Protein AF-A0A812JAP0-F1 (afdb_monomer_lite)

pLDDT: mean 70.54, std 19.91, range [23.2, 97.88]

Foldseek 3Di:
DWAFPAADDVQKTKIKDFLPDPDPLSVLVQLLVVLVCVVVVPPDDDDDRDTWIWIWGWFFQPPHHRWIWIFTQTADPVVSASPWDFTFTWTFDQDPDPPPPRDTDTDTDTDTPDDDPVCVVVVVSSVVSVVVSVVVVDVVCDPVVVVVVVVVLLVFKWKKFKDDDPQDDFWAFDDPPDPQWQADDCVLDPPLQGTTHDDDDDAALQVVVQRRCVSVVNNPWHKAQDDSNFGFDRRMIMTGPVVCVVCVVVSVRSVSSSQVSSCVPRPDPDPDTMDMDGDSDTDGDPPPPPPPPPVVPPDPDDDPDDDPPRDPPPPDPPPPDDDDDD

Organism: NCBI:txid878477

Secondary structure (DSSP, 8-state):
-EEEEEEEETTEEEEEEP--S--HHHHHHHHHHHHHHHHTT------S---EEEEEEEEES-SSTT-EEEEEEEE-TTT-S--S--EEEE--BPPS-SSS----B--EEEE-S---GGGHHHHHHHHHHHHHHHHHHHHHHHHHHHHHHHHHHHHHEEEEEEE--TTSSPEEEPPTT-TTPEEPPTTTS-GGGSEEEE--SS--HHHHHHHHHHHTT--S--EESEETTEEBPTTEEEEEHHHHHHHHHHHHHHHHHHHHHHHHH-SS--S---EEEE-SS--B---------------S----S--------TTS----------

Sequence (326 aa):
MRRVLQIRAPGDCIVSSVADDETPCREEERRIGAQVMVFAGSGARSPRSPRFRQRVIHWRDFPEQNMLTIAELPMDEQTRSSKSTSVAVLELLRGSQPAETQLMRVTMGLFVQQVGSWAGASLRSLCDAKRKLFQSTLGSIGGEALVTLQKADRDLYCVLSLRTCPGGWPLLPGNIGDTRDVKLPPCKAPEAFRFWHRWTGEFSFASYLQGFLEGLGVSDTQVFSTMNGKPLAFFQAAVIRSHWRLLADWFDHAWQCQTLAYQQDSDFSLRHTPKICDHKTARFAVVEDPEASIEDEKSPVSVRRTFIHVDDDPLCPAQHARSKSK

Structure (mmCIF, N/CA/C/O backbone):
data_AF-A0A812JAP0-F1
#
_entry.id   AF-A0A812JAP0-F1
#
loop_
_atom_site.group_PDB
_atom_site.id
_atom_site.type_symbol
_atom_site.label_atom_id
_atom_site.label_alt_id
_atom_site.label_comp_id
_atom_site.label_asym_id
_atom_site.label_entity_id
_atom_site.label_seq_id
_atom_site.pdbx_PDB_ins_code
_atom_site.Cartn_x
_atom_site.Cartn_y
_atom_site.Cartn_z
_atom_site.occupancy
_atom_site.B_iso_or_equiv
_atom_site.auth_seq_id
_atom_site.auth_comp_id
_atom_site.auth_asym_id
_atom_site.auth_atom_id
_atom_site.pdbx_PDB_model_num
ATOM 1 N N . MET A 1 1 ? -26.744 -8.064 14.408 1.00 55.78 1 MET A N 1
ATOM 2 C CA . MET A 1 1 ? -25.636 -8.559 13.573 1.00 55.78 1 MET A CA 1
ATOM 3 C C . MET A 1 1 ? -25.104 -7.356 12.815 1.00 55.78 1 MET A C 1
ATOM 5 O O . MET A 1 1 ? -25.917 -6.610 12.273 1.00 55.78 1 MET A O 1
ATOM 9 N N . ARG A 1 2 ? -23.791 -7.093 12.846 1.00 66.31 2 ARG A N 1
ATOM 10 C CA . ARG A 1 2 ? -23.196 -6.016 12.037 1.00 66.31 2 ARG A CA 1
ATOM 11 C C . ARG A 1 2 ? -23.036 -6.541 10.614 1.00 66.31 2 ARG A C 1
ATOM 13 O O . ARG A 1 2 ? -22.403 -7.571 10.412 1.00 66.31 2 ARG A O 1
ATOM 20 N N . ARG A 1 3 ? -23.630 -5.855 9.642 1.00 73.44 3 ARG A N 1
ATOM 21 C CA . ARG A 1 3 ? -23.465 -6.157 8.219 1.00 73.44 3 ARG A CA 1
ATOM 22 C C . ARG A 1 3 ? -22.535 -5.117 7.618 1.00 73.44 3 ARG A C 1
ATOM 24 O O . ARG A 1 3 ? -22.846 -3.929 7.673 1.00 73.44 3 ARG A O 1
ATOM 31 N N . VAL A 1 4 ? -21.418 -5.557 7.046 1.00 74.06 4 VAL A N 1
ATOM 32 C CA . VAL A 1 4 ? -20.545 -4.678 6.259 1.00 74.06 4 VAL A CA 1
ATOM 33 C C . VAL A 1 4 ? -21.302 -4.274 4.995 1.00 74.06 4 VAL A C 1
ATOM 35 O O . VAL A 1 4 ? -21.748 -5.132 4.237 1.00 74.06 4 VAL A O 1
ATOM 38 N N . LEU A 1 5 ? -21.510 -2.970 4.816 1.00 75.19 5 LEU A N 1
ATOM 39 C CA . LEU A 1 5 ? -22.179 -2.399 3.649 1.00 75.19 5 LEU A CA 1
ATOM 40 C C . LEU A 1 5 ? -21.175 -2.028 2.560 1.00 75.19 5 LEU A C 1
ATOM 42 O O . LEU A 1 5 ? -21.451 -2.228 1.382 1.00 75.19 5 LEU A O 1
ATOM 46 N N . GLN A 1 6 ? -20.034 -1.463 2.956 1.00 75.94 6 GLN A N 1
ATOM 47 C CA . GLN A 1 6 ? -19.005 -0.977 2.043 1.00 75.94 6 GLN A CA 1
ATOM 48 C C . GLN A 1 6 ? -17.639 -1.007 2.732 1.00 75.94 6 GLN A C 1
ATOM 50 O O . GLN A 1 6 ? -17.535 -0.623 3.892 1.00 75.94 6 GLN A O 1
ATOM 55 N N . ILE A 1 7 ? -16.592 -1.408 2.018 1.00 68.25 7 ILE A N 1
ATOM 56 C CA . ILE A 1 7 ? -15.197 -1.254 2.452 1.00 68.25 7 ILE A CA 1
ATOM 57 C C . ILE A 1 7 ? -14.627 -0.068 1.670 1.00 68.25 7 ILE A C 1
ATOM 59 O O . ILE A 1 7 ? -14.764 -0.028 0.449 1.00 68.25 7 ILE A O 1
ATOM 63 N N . ARG A 1 8 ? -14.089 0.935 2.370 1.00 60.94 8 ARG A N 1
ATOM 64 C CA . ARG A 1 8 ? -13.570 2.184 1.782 1.00 60.94 8 ARG A CA 1
ATOM 65 C C . ARG A 1 8 ? -12.068 2.116 1.586 1.00 60.94 8 ARG A C 1
ATOM 67 O O . ARG A 1 8 ? -11.566 2.454 0.524 1.00 60.94 8 ARG A O 1
ATOM 74 N N . ALA A 1 9 ? -11.387 1.653 2.619 1.00 59.69 9 ALA A N 1
ATOM 75 C CA . ALA A 1 9 ? -9.967 1.395 2.629 1.00 59.69 9 ALA A CA 1
ATOM 76 C C . ALA A 1 9 ? -9.703 0.260 3.627 1.00 59.69 9 ALA A C 1
ATOM 78 O O . ALA A 1 9 ? -10.593 -0.138 4.384 1.00 59.69 9 ALA A O 1
ATOM 79 N N . PRO A 1 10 ? -8.495 -0.295 3.658 1.00 54.47 10 PRO A N 1
ATOM 80 C CA . PRO A 1 10 ? -8.140 -1.287 4.657 1.00 54.47 10 PRO A CA 1
ATOM 81 C C . PRO A 1 10 ? -8.270 -0.728 6.076 1.00 54.47 10 PRO A C 1
ATOM 83 O O . PRO A 1 10 ? -7.785 0.358 6.384 1.00 54.47 10 PRO A O 1
ATOM 86 N N . GLY A 1 11 ? -9.000 -1.457 6.918 1.00 64.06 11 GLY A N 1
ATOM 87 C CA . GLY A 1 11 ? -9.407 -0.993 8.240 1.00 64.06 11 GLY A CA 1
ATOM 88 C C . GLY A 1 11 ? -10.605 -0.037 8.246 1.00 64.06 11 GLY A C 1
ATOM 89 O O . GLY A 1 11 ? -11.220 0.110 9.287 1.00 64.06 11 GLY A O 1
ATOM 90 N N . ASP A 1 12 ? -11.017 0.550 7.124 1.00 74.38 12 ASP A N 1
ATOM 91 C CA . ASP A 1 12 ? -12.126 1.508 7.046 1.00 74.38 12 ASP A CA 1
ATOM 92 C C . ASP A 1 12 ? -13.335 0.927 6.305 1.00 74.38 12 ASP A C 1
ATOM 94 O O . ASP A 1 12 ? -13.314 0.684 5.093 1.00 74.38 12 ASP A O 1
ATOM 98 N N . CYS A 1 13 ? -14.426 0.711 7.031 1.00 70.19 13 CYS A N 1
ATOM 99 C CA . CYS A 1 13 ? -15.651 0.159 6.477 1.00 70.19 13 CYS A CA 1
ATOM 100 C C . CYS A 1 13 ? -16.898 0.875 6.991 1.00 70.19 13 CYS A C 1
ATOM 102 O O . CYS A 1 13 ? -16.957 1.369 8.110 1.00 70.19 13 CYS A O 1
ATOM 104 N N . ILE A 1 14 ? -17.942 0.894 6.172 1.00 71.50 14 ILE A N 1
ATOM 105 C CA . ILE A 1 14 ? -19.281 1.304 6.576 1.00 71.50 14 ILE A CA 1
ATOM 106 C C . ILE A 1 14 ? -20.051 0.040 6.918 1.00 71.50 14 ILE A C 1
ATOM 108 O O . ILE A 1 14 ? -20.182 -0.865 6.089 1.00 71.50 14 ILE A O 1
ATOM 112 N N . VAL A 1 15 ? -20.597 -0.015 8.126 1.00 75.56 15 VAL A N 1
ATOM 113 C CA . VAL A 1 15 ? -21.424 -1.126 8.589 1.00 75.56 15 VAL A CA 1
ATOM 114 C C . VAL A 1 15 ? -22.813 -0.621 8.964 1.00 75.56 15 VAL A C 1
ATOM 116 O O . VAL A 1 15 ? -22.977 0.495 9.459 1.00 75.56 15 VAL A O 1
ATOM 119 N N . SER A 1 16 ? -23.826 -1.455 8.739 1.00 77.75 16 SER A N 1
ATOM 120 C CA . SER A 1 16 ? -25.138 -1.277 9.358 1.00 77.75 16 SER A CA 1
ATOM 121 C C . SER A 1 16 ? -25.308 -2.270 10.488 1.00 77.75 16 SER A C 1
ATOM 123 O O . SER A 1 16 ? -25.110 -3.475 10.290 1.00 77.75 16 SER A O 1
ATOM 125 N N . SER A 1 17 ? -25.751 -1.793 11.641 1.00 66.94 17 SER A N 1
ATOM 126 C CA . SER A 1 17 ? -26.338 -2.649 12.662 1.00 66.94 17 SER A CA 1
ATOM 127 C C . SER A 1 17 ? -27.855 -2.589 12.533 1.00 66.94 17 SER A C 1
ATOM 129 O O . SER A 1 17 ? -28.466 -1.520 12.524 1.00 66.94 17 SER A O 1
ATOM 131 N N . VAL A 1 18 ? -28.468 -3.765 12.400 1.00 64.38 18 VAL A N 1
ATOM 132 C CA . VAL A 1 18 ? -29.916 -3.907 12.550 1.00 64.38 18 VAL A CA 1
ATOM 133 C C . VAL A 1 18 ? -30.176 -4.512 13.923 1.00 64.38 18 VAL A C 1
ATOM 135 O O . VAL A 1 18 ? -29.572 -5.527 14.293 1.00 64.38 18 VAL A O 1
ATOM 138 N N . ALA A 1 19 ? -31.036 -3.857 14.699 1.00 57.28 19 ALA A N 1
ATOM 139 C CA . ALA A 1 19 ? -31.374 -4.221 16.071 1.00 57.28 19 ALA A CA 1
ATOM 140 C C . ALA A 1 19 ? -32.345 -5.420 16.158 1.00 57.28 19 ALA A C 1
ATOM 142 O O . ALA A 1 19 ? -33.112 -5.508 17.107 1.00 57.28 19 ALA A O 1
ATOM 143 N N . ASP A 1 20 ? -32.302 -6.346 15.198 1.00 50.84 20 ASP A N 1
ATOM 144 C CA . ASP A 1 20 ? -33.328 -7.388 15.003 1.00 50.84 20 ASP A CA 1
ATOM 145 C C . ASP A 1 20 ? -33.199 -8.594 15.953 1.00 50.84 20 ASP A C 1
ATOM 147 O O . ASP A 1 20 ? -33.613 -9.691 15.615 1.00 50.84 20 ASP A O 1
ATOM 151 N N . ASP A 1 21 ? -32.574 -8.445 17.122 1.00 57.19 21 ASP A N 1
ATOM 152 C CA . ASP A 1 21 ? -32.319 -9.590 18.010 1.00 57.19 21 ASP A CA 1
ATOM 153 C C . ASP A 1 21 ? -32.334 -9.138 19.473 1.00 57.19 21 ASP A C 1
ATOM 155 O O . ASP A 1 21 ? -31.629 -8.189 19.840 1.00 57.19 21 ASP A O 1
ATOM 159 N N . GLU A 1 22 ? -33.138 -9.799 20.303 1.00 57.97 22 GLU A N 1
ATOM 160 C CA . GLU A 1 22 ? -33.358 -9.509 21.730 1.00 57.97 22 GLU A CA 1
ATOM 161 C C . GLU A 1 22 ? -32.217 -10.028 22.615 1.00 57.97 22 GLU A C 1
ATOM 163 O O . GLU A 1 22 ? -32.412 -10.649 23.655 1.00 57.97 22 GLU A O 1
ATOM 168 N N . THR A 1 23 ? -30.977 -9.797 22.200 1.00 62.22 23 THR A N 1
ATOM 169 C CA . THR A 1 23 ? -29.832 -10.111 23.059 1.00 62.22 23 THR A CA 1
ATOM 170 C C . THR A 1 23 ? -29.617 -8.960 24.051 1.00 62.22 23 THR A C 1
ATOM 172 O O . THR A 1 23 ? -29.652 -7.802 23.631 1.00 62.22 23 THR A O 1
ATOM 175 N N . PRO A 1 24 ? -29.340 -9.223 25.346 1.00 61.47 24 PRO A N 1
ATOM 176 C CA . PRO A 1 24 ? -29.167 -8.180 26.370 1.00 61.47 24 PRO A CA 1
ATOM 177 C C . PRO A 1 24 ? -28.122 -7.118 25.998 1.00 61.47 24 PRO A C 1
ATOM 179 O O . PRO A 1 24 ? -28.272 -5.939 26.300 1.00 61.47 24 PRO A O 1
ATOM 182 N N . CYS A 1 25 ? -27.084 -7.526 25.262 1.00 56.47 25 CYS A N 1
ATOM 183 C CA . CYS A 1 25 ? -26.046 -6.635 24.744 1.00 56.47 25 CYS A CA 1
ATOM 184 C C . CYS A 1 25 ? -26.613 -5.572 23.776 1.00 56.47 25 CYS A C 1
ATOM 186 O O . CYS A 1 25 ? -26.129 -4.443 23.732 1.00 56.47 25 CYS A O 1
ATOM 188 N N . ARG A 1 26 ? -27.679 -5.903 23.033 1.00 61.84 26 ARG A N 1
ATOM 189 C CA . ARG A 1 26 ? -28.329 -4.999 22.073 1.00 61.84 26 ARG A CA 1
ATOM 190 C C . ARG A 1 26 ? -29.348 -4.060 22.699 1.00 61.84 26 ARG A C 1
ATOM 192 O O . ARG A 1 26 ? -29.571 -2.993 22.137 1.00 61.84 26 ARG A O 1
ATOM 199 N N . GLU A 1 27 ? -29.938 -4.410 23.839 1.00 65.75 27 GLU A N 1
ATOM 200 C CA . GLU A 1 27 ? -30.730 -3.469 24.648 1.00 65.75 27 GLU A CA 1
ATOM 201 C C . GLU A 1 27 ? -29.856 -2.259 25.025 1.00 65.75 27 GLU A C 1
ATOM 203 O O . GLU A 1 27 ? -30.241 -1.101 24.847 1.00 65.75 27 GLU A O 1
ATOM 208 N N . GLU A 1 28 ? -28.619 -2.537 25.448 1.00 61.72 28 GLU A N 1
ATOM 209 C CA . GLU A 1 28 ? -27.626 -1.526 25.804 1.00 61.72 28 GLU A CA 1
ATOM 210 C C . GLU A 1 28 ? -27.176 -0.722 24.563 1.00 61.72 28 GLU A C 1
ATOM 212 O O . GLU A 1 28 ? -27.133 0.506 24.626 1.00 61.72 28 GLU A O 1
ATOM 217 N N . GLU A 1 29 ? -26.950 -1.363 23.402 1.00 58.38 29 GLU A N 1
ATOM 218 C CA . GLU A 1 29 ? -26.685 -0.660 22.127 1.00 58.38 29 GLU A CA 1
ATOM 219 C C . GLU A 1 29 ? -27.850 0.235 21.681 1.00 58.38 29 GLU A C 1
ATOM 221 O O . GLU A 1 29 ? -27.617 1.355 21.225 1.00 58.38 29 GLU A O 1
ATOM 226 N N . ARG A 1 30 ? -29.105 -0.220 21.817 1.00 64.38 30 ARG A N 1
ATOM 227 C CA . ARG A 1 30 ? -30.297 0.589 21.511 1.00 64.38 30 ARG A CA 1
ATOM 228 C C . ARG A 1 30 ? -30.385 1.792 22.443 1.00 64.38 30 ARG A C 1
ATOM 230 O O . ARG A 1 30 ? -30.653 2.897 21.973 1.00 64.38 30 ARG A O 1
ATOM 237 N N . ARG A 1 31 ? -30.119 1.603 23.740 1.00 65.19 31 ARG A N 1
ATOM 238 C CA . ARG A 1 31 ? -30.109 2.686 24.734 1.00 65.19 31 ARG A CA 1
ATOM 239 C C . ARG A 1 31 ? -29.020 3.715 24.429 1.00 65.19 31 ARG A C 1
ATOM 241 O O . ARG A 1 31 ? -29.291 4.912 24.461 1.00 65.19 31 ARG A O 1
ATOM 248 N N . ILE A 1 32 ? -27.822 3.247 24.075 1.00 59.12 32 ILE A N 1
ATOM 249 C CA . ILE A 1 32 ? -26.707 4.068 23.588 1.00 59.12 32 ILE A CA 1
ATOM 250 C C . ILE A 1 32 ? -27.125 4.858 22.345 1.00 59.12 32 ILE A C 1
ATOM 252 O O . ILE A 1 32 ? -26.981 6.077 22.319 1.00 59.12 32 ILE A O 1
ATOM 256 N N . GLY A 1 33 ? -27.652 4.182 21.323 1.00 58.22 33 GLY A N 1
ATOM 257 C CA . GLY A 1 33 ? -28.041 4.806 20.062 1.00 58.22 33 GLY A CA 1
ATOM 258 C C . GLY A 1 33 ? -29.123 5.865 20.255 1.00 58.22 33 GLY A C 1
ATOM 259 O O . GLY A 1 33 ? -29.017 6.957 19.706 1.00 58.22 33 GLY A O 1
ATOM 260 N N . ALA A 1 34 ? -30.111 5.593 21.110 1.00 63.72 34 ALA A N 1
ATOM 261 C CA . ALA A 1 34 ? -31.127 6.568 21.487 1.00 63.72 34 ALA A CA 1
ATOM 262 C C . ALA A 1 34 ? -30.516 7.802 22.175 1.00 63.72 34 ALA A C 1
ATOM 264 O O . ALA A 1 34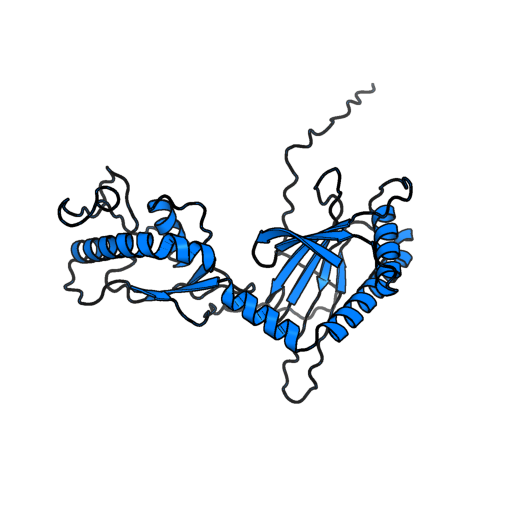 ? -30.861 8.927 21.825 1.00 63.72 34 ALA A O 1
ATOM 265 N N . GLN A 1 35 ? -29.571 7.616 23.103 1.00 60.31 35 GLN A N 1
ATOM 266 C CA . GLN A 1 35 ? -28.874 8.726 23.765 1.00 60.31 35 GLN A CA 1
ATOM 267 C C . GLN A 1 35 ? -28.014 9.542 22.789 1.00 60.31 35 GLN A C 1
ATOM 269 O O . GLN A 1 35 ? -28.036 10.768 22.840 1.00 60.31 35 GLN A O 1
ATOM 274 N N . VAL A 1 36 ? -27.306 8.890 21.863 1.00 54.84 36 VAL A N 1
ATOM 275 C CA . VAL A 1 36 ? -26.508 9.566 20.825 1.00 54.84 36 VAL A CA 1
ATOM 276 C C . VAL A 1 36 ? -27.395 10.390 19.892 1.00 54.84 36 VAL A C 1
ATOM 278 O O . VAL A 1 36 ? -27.052 11.526 19.585 1.00 54.84 36 VAL A O 1
ATOM 281 N N . MET A 1 37 ? -28.559 9.873 19.489 1.00 56.50 37 MET A N 1
ATOM 282 C CA . MET A 1 37 ? -29.508 10.618 18.649 1.00 56.50 37 MET A CA 1
ATOM 283 C C . MET A 1 37 ? -30.068 11.858 19.354 1.00 56.50 37 MET A C 1
ATOM 285 O O . MET A 1 37 ? -30.230 12.900 18.719 1.00 56.50 37 MET A O 1
ATOM 289 N N . VAL A 1 38 ? -30.300 11.765 20.669 1.00 61.25 38 VAL A N 1
ATOM 290 C CA . VAL A 1 38 ? -30.665 12.918 21.506 1.00 61.25 38 VAL A CA 1
ATOM 291 C C . VAL A 1 38 ? -29.536 13.954 21.524 1.00 61.25 38 VAL A C 1
ATOM 293 O O . VAL A 1 38 ? -29.802 15.144 21.370 1.00 61.25 38 VAL A O 1
ATOM 296 N N . PHE A 1 39 ? -28.276 13.524 21.646 1.00 53.69 39 PHE A N 1
ATOM 297 C CA . PHE A 1 39 ? -27.122 14.429 21.603 1.00 53.69 39 PHE A CA 1
ATOM 298 C C . PHE A 1 39 ? -26.870 15.051 20.229 1.00 53.69 39 PHE A C 1
ATOM 300 O O . PHE A 1 39 ? -26.428 16.193 20.156 1.00 53.69 39 PHE A O 1
ATOM 307 N N . ALA A 1 40 ? -27.194 14.342 19.150 1.00 52.62 40 ALA A N 1
ATOM 308 C CA . ALA A 1 40 ? -27.071 14.834 17.780 1.00 52.62 40 ALA A CA 1
ATOM 309 C C . ALA A 1 40 ? -28.180 15.832 17.384 1.00 52.62 40 ALA A C 1
ATOM 311 O O . ALA A 1 40 ? -28.242 16.253 16.230 1.00 52.62 40 ALA A O 1
ATOM 312 N N . GLY A 1 41 ? -29.091 16.187 18.300 1.00 52.53 41 GLY A N 1
ATOM 313 C CA . GLY A 1 41 ? -30.180 17.131 18.030 1.00 52.53 41 GLY A CA 1
ATOM 314 C C . GLY A 1 41 ? -31.240 16.606 17.054 1.00 52.53 41 GLY A C 1
ATOM 315 O O . GLY A 1 41 ? -32.076 17.376 16.581 1.00 52.53 41 GLY A O 1
ATOM 316 N N . SER A 1 42 ? -31.241 15.304 16.749 1.00 55.59 42 SER A N 1
ATOM 317 C CA . SER A 1 42 ? -32.287 14.689 15.935 1.00 55.59 42 SER A CA 1
ATOM 318 C C . SER A 1 42 ? -33.563 14.581 16.764 1.00 55.59 42 SER A C 1
ATOM 320 O O . SER A 1 42 ? -33.665 13.755 17.670 1.00 55.59 42 SER A O 1
ATOM 322 N N . GLY A 1 43 ? -34.539 15.444 16.470 1.00 54.44 43 GLY A N 1
ATOM 323 C CA . GLY A 1 43 ? -35.839 15.447 17.138 1.00 54.44 43 GLY A CA 1
ATOM 324 C C . GLY A 1 43 ? -36.471 14.053 17.133 1.00 54.44 43 GLY A C 1
ATOM 325 O O . GLY A 1 43 ? -36.555 13.405 16.090 1.00 54.44 43 GLY A O 1
ATOM 326 N N . ALA A 1 44 ? -36.899 13.592 18.308 1.00 49.34 44 ALA A N 1
ATOM 327 C CA . ALA A 1 44 ? -37.452 12.261 18.528 1.00 49.34 44 ALA A CA 1
ATOM 328 C C . ALA A 1 44 ? -38.654 11.983 17.604 1.00 49.34 44 ALA A C 1
ATOM 330 O O . ALA A 1 44 ? -39.782 12.390 17.879 1.00 49.34 44 ALA A O 1
ATOM 331 N N . ARG A 1 45 ? -38.431 11.272 16.494 1.00 50.12 45 ARG A N 1
ATOM 332 C CA . ARG A 1 45 ? -39.493 10.720 15.643 1.00 50.12 45 ARG A CA 1
ATOM 333 C C . ARG A 1 45 ? -39.543 9.197 15.809 1.00 50.12 45 ARG A C 1
ATOM 335 O O . ARG A 1 45 ? -38.574 8.539 15.476 1.00 50.12 45 ARG A O 1
ATOM 342 N N . SER A 1 46 ? -40.691 8.716 16.311 1.00 48.09 46 SER A N 1
ATOM 343 C CA . SER A 1 46 ? -41.402 7.418 16.147 1.00 48.09 46 SER A CA 1
ATOM 344 C C . SER A 1 46 ? -40.621 6.082 15.956 1.00 48.09 46 SER A C 1
ATOM 346 O O . SER A 1 46 ? -39.613 6.028 15.259 1.00 48.09 46 SER A O 1
ATOM 348 N N . PRO A 1 47 ? -41.120 4.939 16.488 1.00 46.34 47 PRO A N 1
ATOM 349 C CA . PRO A 1 47 ? -40.334 3.787 16.931 1.00 46.34 47 PRO A CA 1
ATOM 350 C C . PRO A 1 47 ? -40.133 2.721 15.840 1.00 46.34 47 PRO A C 1
ATOM 352 O O . PRO A 1 47 ? -40.397 1.539 16.058 1.00 46.34 47 PRO A O 1
ATOM 355 N N . ARG A 1 48 ? -39.666 3.100 14.646 1.00 55.69 48 ARG A N 1
ATOM 356 C CA . ARG A 1 48 ? -39.057 2.085 13.770 1.00 55.69 48 ARG A CA 1
ATOM 357 C C . ARG A 1 48 ? -37.668 1.795 14.306 1.00 55.69 48 ARG A C 1
ATOM 359 O O . ARG A 1 48 ? -36.922 2.738 14.546 1.00 55.69 48 ARG A O 1
ATOM 366 N N . SER A 1 49 ? -37.353 0.513 14.505 1.00 56.34 49 SER A N 1
ATOM 367 C CA . SER A 1 49 ? -36.057 0.030 14.989 1.00 56.34 49 SER A CA 1
ATOM 368 C C . SER A 1 49 ? -34.945 0.805 14.281 1.00 56.34 49 SER A C 1
ATOM 370 O O . SER A 1 49 ? -34.781 0.627 13.069 1.00 56.34 49 SER A O 1
ATOM 372 N N . PRO A 1 50 ? -34.250 1.724 14.972 1.00 56.41 50 PRO A N 1
ATOM 373 C CA . PRO A 1 50 ? -33.333 2.628 14.305 1.00 56.41 50 PRO A CA 1
ATOM 374 C C . PRO A 1 50 ? -32.238 1.792 13.644 1.00 56.41 50 PRO A C 1
ATOM 376 O O . PRO A 1 50 ? -31.542 1.016 14.301 1.00 56.41 50 PRO A O 1
ATOM 379 N N . ARG A 1 51 ? -32.138 1.888 12.315 1.00 61.44 51 ARG A N 1
ATOM 380 C CA . ARG A 1 51 ? -31.015 1.317 11.576 1.00 61.44 51 ARG A CA 1
ATOM 381 C C . ARG A 1 51 ? -29.860 2.282 11.737 1.00 61.44 51 ARG A C 1
ATOM 383 O O . ARG A 1 51 ? -29.898 3.392 11.220 1.00 61.44 51 ARG A O 1
ATOM 390 N N . PHE A 1 52 ? -28.833 1.857 12.456 1.00 66.06 52 PHE A N 1
ATOM 391 C CA . PHE A 1 52 ? -27.649 2.680 12.638 1.00 66.06 52 PHE A CA 1
ATOM 392 C C . PHE A 1 52 ? -26.656 2.358 11.527 1.00 66.06 52 PHE A C 1
ATOM 394 O O . PHE A 1 52 ? -26.253 1.204 11.343 1.00 66.06 52 PHE A O 1
ATOM 401 N N . ARG A 1 53 ? -26.266 3.386 10.773 1.00 70.81 53 ARG A N 1
ATOM 402 C CA . ARG A 1 53 ? -25.077 3.336 9.924 1.00 70.81 53 ARG A CA 1
ATOM 403 C C . ARG A 1 53 ? -23.917 3.923 10.703 1.00 70.81 53 ARG A C 1
ATOM 405 O O . ARG A 1 53 ? -24.036 4.984 11.306 1.00 70.81 53 ARG A O 1
ATOM 412 N N . GLN A 1 54 ? -22.796 3.225 10.683 1.00 74.38 54 GLN A N 1
ATOM 413 C CA . GLN A 1 54 ? -21.567 3.701 11.295 1.00 74.38 54 GLN A CA 1
ATOM 414 C C . GLN A 1 54 ? -20.401 3.403 10.359 1.00 74.38 54 GLN A C 1
ATOM 416 O O . GLN A 1 54 ? -20.353 2.342 9.729 1.00 74.38 54 GLN A O 1
ATOM 421 N N . ARG A 1 55 ? -19.466 4.342 10.266 1.00 74.94 55 ARG A N 1
ATOM 422 C CA . ARG A 1 55 ? -18.155 4.116 9.667 1.00 74.94 55 ARG A CA 1
ATOM 423 C C . ARG A 1 55 ? -17.230 3.643 10.776 1.00 74.94 55 ARG A C 1
ATOM 425 O O . ARG A 1 55 ? -17.127 4.287 11.812 1.00 74.94 55 ARG A O 1
ATOM 432 N N . VAL A 1 56 ? -16.614 2.493 10.586 1.00 68.19 56 VAL A N 1
ATOM 433 C CA . VAL A 1 56 ? -15.696 1.880 11.533 1.00 68.19 56 VAL A CA 1
ATOM 434 C C . VAL A 1 56 ? -14.321 1.8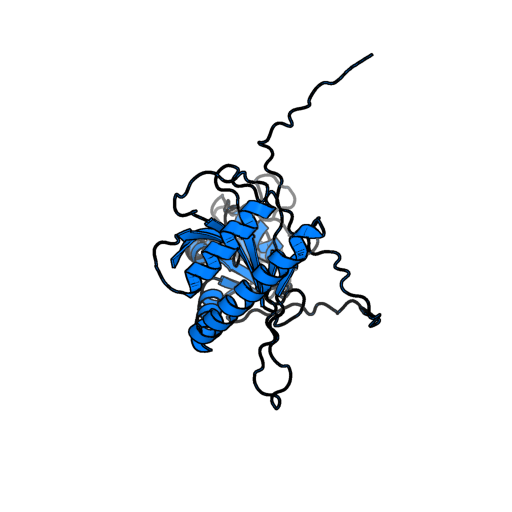96 10.888 1.00 68.19 56 VAL A C 1
ATOM 436 O O . VAL A 1 56 ? -14.130 1.279 9.842 1.00 68.19 56 VAL A O 1
ATOM 439 N N . ILE A 1 57 ? -13.397 2.625 11.503 1.00 67.38 57 ILE A N 1
ATOM 440 C CA . ILE A 1 57 ? -12.018 2.789 11.050 1.00 67.38 57 ILE A CA 1
ATOM 441 C C . ILE A 1 57 ? -11.107 2.073 12.037 1.00 67.38 57 ILE A C 1
ATOM 443 O O . ILE A 1 57 ? -11.151 2.333 13.232 1.00 67.38 57 ILE A O 1
ATOM 447 N N . HIS A 1 58 ? -10.296 1.149 11.553 1.00 69.12 58 HIS A N 1
ATOM 448 C CA . HIS A 1 58 ? -9.329 0.379 12.311 1.00 69.12 58 HIS A CA 1
ATOM 449 C C . HIS A 1 58 ? -7.940 0.824 11.870 1.00 69.12 58 HIS A C 1
ATOM 451 O O . HIS A 1 58 ? -7.561 0.652 10.713 1.00 69.12 58 HIS A O 1
ATOM 457 N N . TRP A 1 59 ? -7.163 1.336 12.808 1.00 66.81 59 TRP A N 1
ATOM 458 C CA . TRP A 1 59 ? -5.759 1.646 12.633 1.00 66.81 59 TRP A CA 1
ATOM 459 C C . TRP A 1 59 ? -4.926 0.797 13.562 1.00 66.81 59 TRP A C 1
ATOM 461 O O . TRP A 1 59 ? -5.206 0.688 14.748 1.00 66.81 59 TRP A O 1
ATOM 471 N N . ARG A 1 60 ? -3.881 0.194 13.019 1.00 65.38 60 ARG A N 1
ATOM 472 C CA . ARG A 1 60 ? -2.839 -0.437 13.820 1.00 65.38 60 ARG A CA 1
ATOM 473 C C . ARG A 1 60 ? -1.677 0.530 13.972 1.00 65.38 60 ARG A C 1
ATOM 475 O O . ARG A 1 60 ? -1.543 1.447 13.170 1.00 65.38 60 ARG A O 1
ATOM 482 N N . ASP A 1 61 ? -0.892 0.294 15.010 1.00 58.28 61 ASP A N 1
ATOM 483 C CA . ASP A 1 61 ? 0.267 1.081 15.407 1.00 58.28 61 ASP A CA 1
ATOM 484 C C . ASP A 1 61 ? -0.035 2.590 15.503 1.00 58.28 61 ASP A C 1
ATOM 486 O O . ASP A 1 61 ? 0.774 3.423 15.102 1.00 58.28 61 ASP A O 1
ATOM 490 N N . PHE A 1 62 ? -1.230 2.930 16.002 1.00 59.66 62 PHE A N 1
ATOM 491 C CA . PHE A 1 62 ? -1.683 4.304 16.186 1.00 59.66 62 PHE A CA 1
ATOM 492 C C . PHE A 1 62 ? -2.333 4.491 17.571 1.00 59.66 62 PHE A C 1
ATOM 494 O O . PHE A 1 62 ? -3.198 3.674 17.915 1.00 59.66 62 PHE A O 1
ATOM 501 N N . PRO A 1 63 ? -1.998 5.556 18.333 1.00 57.84 63 PRO A N 1
ATOM 502 C CA . PRO A 1 63 ? -0.936 6.535 18.057 1.00 57.84 63 PRO A CA 1
ATOM 503 C C . PRO A 1 63 ? 0.493 5.983 18.189 1.00 57.84 63 PRO A C 1
ATOM 505 O O . PRO A 1 63 ? 1.399 6.565 17.605 1.00 57.84 63 PRO A O 1
ATOM 508 N N . GLU A 1 64 ? 0.692 4.862 18.886 1.00 62.06 64 GLU A N 1
ATOM 509 C CA . GLU A 1 64 ? 2.008 4.245 19.100 1.00 62.06 64 GLU A CA 1
ATOM 510 C C . GLU A 1 64 ? 2.078 2.820 18.540 1.00 62.06 64 GLU A C 1
ATOM 512 O O . GLU A 1 64 ? 1.071 2.179 18.221 1.00 62.06 64 GLU A O 1
ATOM 517 N N . GLN A 1 65 ? 3.296 2.283 18.459 1.00 54.41 65 GLN A N 1
ATOM 518 C CA . GLN A 1 65 ? 3.523 0.924 17.984 1.00 54.41 65 GLN A CA 1
ATOM 519 C C . GLN A 1 65 ? 2.836 -0.126 18.869 1.00 54.41 65 GLN A C 1
ATOM 521 O O . GLN A 1 65 ? 2.862 -0.075 20.092 1.00 54.41 65 GLN A O 1
ATOM 526 N N . ASN A 1 66 ? 2.303 -1.156 18.221 1.00 56.56 66 ASN A N 1
ATOM 527 C CA . ASN A 1 66 ? 1.539 -2.268 18.779 1.00 56.56 66 ASN A CA 1
ATOM 528 C C . ASN A 1 66 ? 0.162 -1.895 19.343 1.00 56.56 66 ASN A C 1
ATOM 530 O O . ASN A 1 66 ? -0.470 -2.753 19.959 1.00 56.56 66 ASN A O 1
ATOM 534 N N . MET A 1 67 ? -0.330 -0.679 19.087 1.00 60.19 67 MET A N 1
ATOM 535 C CA . MET A 1 67 ? -1.691 -0.269 19.435 1.00 60.19 67 MET A CA 1
ATOM 536 C C . MET A 1 67 ? -2.683 -0.595 18.314 1.00 60.19 67 MET A C 1
ATOM 538 O O . MET A 1 67 ? -2.365 -0.486 17.134 1.00 60.19 67 MET A O 1
ATOM 542 N N . LEU A 1 68 ? -3.913 -0.977 18.659 1.00 63.75 68 LEU A N 1
ATOM 543 C CA . LEU A 1 68 ? -5.037 -1.034 17.720 1.00 63.75 68 LEU A CA 1
ATOM 544 C C . LEU A 1 68 ? -6.038 0.053 18.100 1.00 63.75 68 LEU A C 1
ATOM 546 O O . LEU A 1 68 ? -6.731 -0.086 19.104 1.00 63.75 68 LEU A O 1
ATOM 550 N N . THR A 1 69 ? -6.138 1.072 17.254 1.00 69.06 69 THR A N 1
ATOM 551 C CA . THR A 1 69 ? -7.191 2.077 17.281 1.00 69.06 69 THR A CA 1
ATOM 552 C C . THR A 1 69 ? -8.400 1.632 16.484 1.00 69.06 69 THR A C 1
ATOM 554 O O . THR A 1 69 ? -8.303 1.366 15.294 1.00 69.06 69 THR A O 1
ATOM 557 N N . ILE A 1 70 ? -9.565 1.579 17.124 1.00 69.38 70 ILE A N 1
ATOM 558 C CA . ILE A 1 70 ? -10.853 1.440 16.436 1.00 69.38 70 ILE A CA 1
ATOM 559 C C . ILE A 1 70 ? -11.631 2.720 16.675 1.00 69.38 70 ILE A C 1
ATOM 561 O O . ILE A 1 70 ? -11.907 3.017 17.831 1.00 69.38 70 ILE A O 1
ATOM 565 N N . ALA A 1 71 ? -11.979 3.424 15.600 1.00 70.50 71 ALA A N 1
ATOM 566 C CA . ALA A 1 71 ? -12.838 4.594 15.562 1.00 70.50 71 ALA A CA 1
ATOM 567 C C . ALA A 1 71 ? -14.208 4.244 14.977 1.00 70.50 71 ALA A C 1
ATOM 569 O O . ALA A 1 71 ? -14.338 3.960 13.789 1.00 70.50 71 ALA A O 1
ATOM 570 N N . GLU A 1 72 ? -15.243 4.273 15.814 1.00 69.75 72 GLU A N 1
ATOM 571 C CA . GLU A 1 72 ? -16.638 4.148 15.380 1.00 69.75 72 GLU A CA 1
ATOM 572 C C . GLU A 1 72 ? -17.249 5.543 15.227 1.00 69.75 72 GLU A C 1
ATOM 574 O O . GLU A 1 72 ? -17.399 6.260 16.211 1.00 69.75 72 GLU A O 1
ATOM 579 N N . LEU A 1 73 ? -17.605 5.914 13.998 1.00 69.44 73 LEU A N 1
ATOM 580 C CA . LEU A 1 73 ? -18.196 7.196 13.634 1.00 69.44 73 LEU A CA 1
ATOM 581 C C . LEU A 1 73 ? -19.665 6.978 13.241 1.00 69.44 73 LEU A C 1
ATOM 583 O O . LEU A 1 73 ? -19.925 6.370 12.195 1.00 69.44 73 LEU A O 1
ATOM 587 N N . PRO A 1 74 ? -20.644 7.449 14.032 1.00 66.81 74 PRO A N 1
ATOM 588 C CA . PRO A 1 74 ? -22.043 7.380 13.630 1.00 66.81 74 PRO A CA 1
ATOM 589 C C . PRO A 1 74 ? -22.268 8.223 12.368 1.00 66.81 74 PRO A C 1
ATOM 591 O O . PRO A 1 74 ? -21.719 9.316 12.228 1.00 66.81 74 PRO A O 1
ATOM 594 N N . MET A 1 75 ? -23.071 7.701 11.442 1.00 61.50 75 MET A N 1
ATOM 595 C CA . MET A 1 75 ? -23.462 8.392 10.215 1.00 61.50 75 MET A CA 1
ATOM 596 C C . MET A 1 75 ? -24.968 8.637 10.225 1.00 61.50 75 MET A C 1
ATOM 598 O O . MET A 1 75 ? -25.748 7.722 10.496 1.00 61.50 75 MET A O 1
ATOM 602 N N . ASP A 1 76 ? -25.376 9.852 9.874 1.00 63.38 76 ASP A N 1
ATOM 603 C CA . ASP A 1 76 ? -26.778 10.154 9.601 1.00 63.38 76 ASP A CA 1
ATOM 604 C C . ASP A 1 76 ? -27.214 9.442 8.308 1.00 63.38 76 ASP A C 1
ATOM 606 O O . ASP A 1 76 ? -26.550 9.509 7.269 1.00 63.38 76 ASP A O 1
ATOM 610 N N . GLU A 1 77 ? -28.331 8.718 8.383 1.00 64.06 77 GLU A N 1
ATOM 611 C CA . GLU A 1 77 ? -28.874 7.947 7.268 1.00 64.06 77 GLU A CA 1
ATOM 612 C C . GLU A 1 77 ? -29.321 8.844 6.104 1.00 64.06 77 GLU A C 1
ATOM 614 O O . GLU A 1 77 ? -29.155 8.457 4.944 1.00 64.06 77 GLU A O 1
ATOM 619 N N . GLN A 1 78 ? -29.848 10.038 6.400 1.00 63.78 78 GLN A N 1
ATOM 620 C CA . GLN A 1 78 ? -30.380 10.955 5.392 1.00 63.78 78 GLN A CA 1
ATOM 621 C C . GLN A 1 78 ? -29.273 11.749 4.712 1.00 63.78 78 GLN A C 1
ATOM 623 O O . GLN A 1 78 ? -29.226 11.814 3.485 1.00 63.78 78 GLN A O 1
ATOM 628 N N . THR A 1 79 ? -28.372 12.338 5.499 1.00 62.41 79 THR A N 1
ATOM 629 C CA . THR A 1 79 ? -27.328 13.210 4.949 1.00 62.41 79 THR A CA 1
ATOM 630 C C . THR A 1 79 ? -26.085 12.449 4.498 1.00 62.41 79 THR A C 1
ATOM 632 O O . THR A 1 79 ? -25.263 13.027 3.799 1.00 62.41 79 THR A O 1
ATOM 635 N N . ARG A 1 80 ? -25.911 11.176 4.903 1.00 63.22 80 ARG A N 1
ATOM 636 C CA . ARG A 1 80 ? -24.663 10.394 4.739 1.00 63.22 80 ARG A CA 1
ATOM 637 C C . ARG A 1 80 ? -23.410 11.106 5.269 1.00 63.22 80 ARG A C 1
ATOM 639 O O . ARG A 1 80 ? -22.299 10.648 5.018 1.00 63.22 80 ARG A O 1
ATOM 646 N N . SER A 1 81 ? -23.597 12.184 6.022 1.00 60.44 81 SER A N 1
ATOM 647 C CA . SER A 1 81 ? -22.544 13.053 6.522 1.00 60.44 81 SER A CA 1
ATOM 648 C C . SER A 1 81 ? -22.395 12.846 8.026 1.00 60.44 81 SER A C 1
ATOM 650 O O . SER A 1 81 ? -23.383 12.708 8.754 1.00 60.44 81 SER A O 1
ATOM 652 N N . SER A 1 82 ? -21.157 12.792 8.509 1.00 57.97 82 SER A N 1
ATOM 653 C CA . SER A 1 82 ? -20.863 12.657 9.937 1.00 57.97 82 SER A CA 1
ATOM 654 C C . SER A 1 82 ? -20.901 14.037 10.595 1.00 57.97 82 SER A C 1
ATOM 656 O O . SER A 1 82 ? -19.862 14.618 10.878 1.00 57.97 82 SER A O 1
ATOM 658 N N . LYS A 1 83 ? -22.095 14.603 10.810 1.00 50.31 83 LYS A N 1
ATOM 659 C CA . LYS A 1 83 ? -22.234 15.996 11.286 1.00 50.31 83 LYS A CA 1
ATOM 660 C C . LYS A 1 83 ? -21.939 16.233 12.769 1.00 50.31 83 LYS A C 1
ATOM 662 O O . LYS A 1 83 ? -21.996 17.372 13.218 1.00 50.31 83 LYS A O 1
ATOM 667 N N . SER A 1 84 ? -21.604 15.218 13.559 1.00 48.66 84 SER A N 1
ATOM 668 C CA . SER A 1 84 ? -21.177 15.413 14.951 1.00 48.66 84 SER A CA 1
ATOM 669 C C . SER A 1 84 ? -20.311 14.242 15.393 1.00 48.66 84 SER A C 1
ATOM 671 O O . SER A 1 84 ? -20.769 13.107 15.514 1.00 48.66 84 SER A O 1
ATOM 673 N N . THR A 1 85 ? -19.026 14.524 15.571 1.00 49.28 85 THR A N 1
ATOM 674 C CA . THR A 1 85 ? -17.982 13.575 15.941 1.00 49.28 85 THR A CA 1
ATOM 675 C C . THR A 1 85 ? -18.286 12.978 17.309 1.00 49.28 85 THR A C 1
ATOM 677 O O . THR A 1 85 ? -18.261 13.660 18.326 1.00 49.28 85 THR A O 1
ATOM 680 N N . SER A 1 86 ? -18.598 11.687 17.321 1.00 48.53 86 SER A N 1
ATOM 681 C CA . SER A 1 86 ? -18.350 10.808 18.455 1.00 48.53 86 SER A CA 1
ATOM 682 C C . SER A 1 86 ? -17.296 9.839 17.961 1.00 48.53 86 SER A C 1
ATOM 684 O O . SER A 1 86 ? -17.591 9.006 17.112 1.00 48.53 86 SER A O 1
ATOM 686 N N . VAL A 1 87 ? -16.057 10.011 18.405 1.00 49.44 87 VAL A N 1
ATOM 687 C CA . VAL A 1 87 ? -14.983 9.055 18.124 1.00 49.44 87 VAL A CA 1
ATOM 688 C C . VAL A 1 87 ? -14.847 8.212 19.379 1.00 49.44 87 VAL A C 1
ATOM 690 O O . VAL A 1 87 ? -14.521 8.763 20.426 1.00 49.44 87 VAL A O 1
ATOM 693 N N . ALA A 1 88 ? -15.142 6.916 19.300 1.00 49.09 88 ALA A N 1
ATOM 694 C CA . ALA A 1 88 ? -14.613 5.962 20.269 1.00 49.09 88 ALA A CA 1
ATOM 695 C C . ALA A 1 88 ? -13.166 5.688 19.850 1.00 49.09 88 ALA A C 1
ATOM 697 O O . ALA A 1 88 ? -13.001 5.264 18.725 1.00 49.09 88 ALA A O 1
ATOM 698 N N . VAL A 1 89 ? -12.133 5.963 20.646 1.00 48.69 89 VAL A N 1
ATOM 699 C CA . VAL A 1 89 ? -10.766 5.483 20.338 1.00 48.69 89 VAL A CA 1
ATOM 700 C C . VAL A 1 89 ? -10.521 4.278 21.211 1.00 48.69 89 VAL A C 1
ATOM 702 O O . VAL A 1 89 ? -10.437 4.438 22.424 1.00 48.69 89 VAL A O 1
ATOM 705 N N . LEU A 1 90 ? -10.469 3.094 20.608 1.00 50.12 90 LEU A N 1
ATOM 706 C CA . LEU A 1 90 ? -9.991 1.897 21.287 1.00 50.12 90 LEU A CA 1
ATOM 707 C C . LEU A 1 90 ? -8.464 1.953 21.383 1.00 50.12 90 LEU A C 1
ATOM 709 O O . LEU A 1 90 ? -7.818 2.251 20.402 1.00 50.12 90 LEU A O 1
ATOM 713 N N . GLU A 1 91 ? -7.871 1.658 22.522 1.00 48.25 91 GLU A N 1
ATOM 714 C CA . GLU A 1 91 ? -6.434 1.382 22.628 1.00 48.25 91 GLU A CA 1
ATOM 715 C C . GLU A 1 91 ? -6.258 -0.115 22.894 1.00 48.25 91 GLU A C 1
ATOM 717 O O . GLU A 1 91 ? -7.086 -0.727 23.561 1.00 48.25 91 GLU A O 1
ATOM 722 N N . LEU A 1 92 ? -5.220 -0.738 22.346 1.00 47.88 92 LEU A N 1
ATOM 723 C CA . LEU A 1 92 ? -4.893 -2.137 22.617 1.00 47.88 92 LEU A CA 1
ATOM 724 C C . LEU A 1 92 ? -3.416 -2.189 22.961 1.00 47.88 92 LEU A C 1
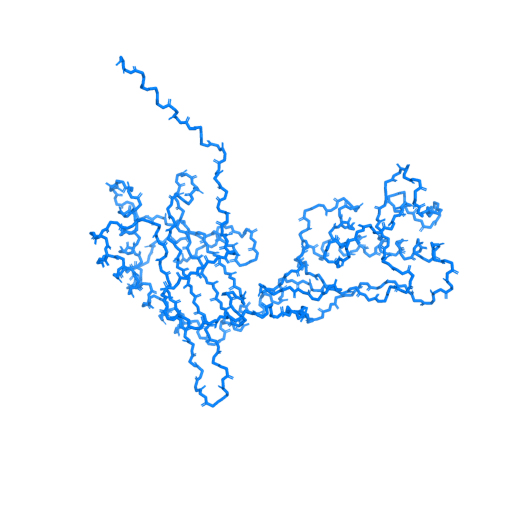ATOM 726 O O . LEU A 1 92 ? -2.589 -2.308 22.068 1.00 47.88 92 LEU A O 1
ATOM 730 N N . LEU A 1 93 ? -3.073 -2.058 24.239 1.00 46.03 93 LEU A N 1
ATOM 731 C CA . LEU A 1 93 ? -1.687 -2.246 24.660 1.00 46.03 93 LEU A CA 1
ATOM 732 C C . LEU A 1 93 ? -1.392 -3.739 24.735 1.00 46.03 93 LEU A C 1
ATOM 734 O O . LEU A 1 93 ? -2.039 -4.482 25.475 1.00 46.03 93 LEU A O 1
ATOM 738 N N . ARG A 1 94 ? -0.387 -4.175 23.980 1.00 46.28 94 ARG A N 1
ATOM 739 C CA . ARG A 1 94 ? 0.270 -5.458 24.212 1.00 46.28 94 ARG A CA 1
ATOM 740 C C . ARG A 1 94 ? 1.311 -5.236 25.308 1.00 46.28 94 ARG A C 1
ATOM 742 O O . ARG A 1 94 ? 2.223 -4.442 25.105 1.00 46.28 94 ARG A O 1
ATOM 749 N N . GLY A 1 95 ? 1.160 -5.901 26.456 1.00 43.72 95 GLY A N 1
ATOM 750 C CA . GLY A 1 95 ? 2.134 -5.826 27.551 1.00 43.72 95 GLY A CA 1
ATOM 751 C C . GLY A 1 95 ? 3.557 -6.068 27.038 1.00 43.72 95 GLY A C 1
ATOM 752 O O . GLY A 1 95 ? 3.804 -7.050 26.335 1.00 43.72 95 GLY A O 1
ATOM 753 N N . SER A 1 96 ? 4.470 -5.142 27.338 1.00 38.16 96 SER A N 1
ATOM 754 C CA . SER A 1 96 ? 5.851 -5.155 26.841 1.00 38.16 96 SER A CA 1
ATOM 755 C C . SER A 1 96 ? 6.751 -6.153 27.577 1.00 38.16 96 SER A C 1
ATOM 757 O O . SER A 1 96 ? 7.865 -6.406 27.122 1.00 38.16 96 SER A O 1
ATOM 759 N N . GLN A 1 97 ? 6.285 -6.754 28.678 1.00 47.53 97 GLN A N 1
ATOM 760 C CA . GLN A 1 97 ? 7.070 -7.701 29.463 1.00 47.53 97 GLN A CA 1
ATOM 761 C C . GLN A 1 97 ? 6.530 -9.136 29.381 1.00 47.53 97 GLN A C 1
ATOM 763 O O . GLN A 1 97 ? 5.338 -9.357 29.570 1.00 47.53 97 GLN A O 1
ATOM 768 N N . PRO A 1 98 ? 7.404 -10.140 29.171 1.00 52.38 98 PRO A N 1
ATOM 769 C CA . PRO A 1 98 ? 7.016 -11.550 29.127 1.00 52.38 98 PRO A CA 1
ATOM 770 C C . PRO A 1 98 ? 6.608 -12.125 30.495 1.00 52.38 98 PRO A C 1
ATOM 772 O O . PRO A 1 98 ? 6.066 -13.227 30.541 1.00 52.38 98 PRO A O 1
ATOM 775 N N . ALA A 1 99 ? 6.877 -11.410 31.595 1.00 52.16 99 ALA A N 1
ATOM 776 C CA . ALA A 1 99 ? 6.599 -11.858 32.961 1.00 52.16 99 ALA A CA 1
ATOM 777 C C . ALA A 1 99 ? 5.311 -11.265 33.558 1.00 52.16 99 ALA A C 1
ATOM 779 O O . ALA A 1 99 ? 4.717 -11.874 34.447 1.00 52.16 99 ALA A O 1
ATOM 780 N N . GLU A 1 100 ? 4.845 -10.119 33.058 1.00 48.84 100 GLU A N 1
ATOM 781 C CA . GLU A 1 100 ? 3.531 -9.599 33.413 1.00 48.84 100 GLU A CA 1
ATOM 782 C C . GLU A 1 100 ? 2.513 -10.227 32.467 1.00 48.84 100 GLU A C 1
ATOM 784 O O . GLU A 1 100 ? 2.603 -10.107 31.246 1.00 48.84 100 GLU A O 1
ATOM 789 N N . THR A 1 101 ? 1.564 -10.955 33.050 1.00 45.50 101 THR A N 1
ATOM 790 C CA . THR A 1 101 ? 0.358 -11.485 32.404 1.00 45.50 101 THR A CA 1
ATOM 791 C C . THR A 1 101 ? -0.114 -10.608 31.249 1.00 45.50 101 THR A C 1
ATOM 793 O O . THR A 1 101 ? -0.126 -9.390 31.393 1.00 45.50 101 THR A O 1
ATOM 796 N N . GLN A 1 102 ? -0.534 -11.246 30.147 1.00 51.94 102 GLN A N 1
ATOM 797 C CA . GLN A 1 102 ? -1.092 -10.687 28.904 1.00 51.94 102 GLN A CA 1
ATOM 798 C C . GLN A 1 102 ? -2.278 -9.730 29.147 1.00 51.94 102 GLN A C 1
ATOM 800 O O . GLN A 1 102 ? -3.417 -9.998 28.770 1.00 51.94 102 GLN A O 1
ATOM 805 N N . LEU A 1 103 ? -2.033 -8.614 29.818 1.00 51.91 103 LEU A N 1
ATOM 806 C CA . LEU A 1 103 ? -3.027 -7.625 30.166 1.00 51.91 103 LEU A CA 1
ATOM 807 C C . LEU A 1 103 ? -3.158 -6.703 28.968 1.00 51.91 103 LEU A C 1
ATOM 809 O O . LEU A 1 103 ? -2.283 -5.897 28.662 1.00 51.91 103 LEU A O 1
ATOM 813 N N . MET A 1 104 ? -4.272 -6.866 28.270 1.00 54.22 104 MET A N 1
ATOM 814 C CA . MET A 1 104 ? -4.702 -5.951 27.233 1.00 54.22 104 MET A CA 1
ATOM 815 C C . MET A 1 104 ? -5.309 -4.719 27.906 1.00 54.22 104 MET A C 1
ATOM 817 O O . MET A 1 104 ? -6.419 -4.787 28.439 1.00 54.22 104 MET A O 1
ATOM 821 N N . ARG A 1 105 ? -4.594 -3.587 27.911 1.00 57.09 105 ARG A N 1
ATOM 822 C CA . ARG A 1 105 ? -5.193 -2.317 28.349 1.00 57.09 105 ARG A CA 1
ATOM 823 C C . ARG A 1 105 ? -6.008 -1.751 27.200 1.00 57.09 105 ARG A C 1
ATOM 825 O O . ARG A 1 105 ? -5.492 -1.598 26.095 1.00 57.09 105 ARG A O 1
ATOM 832 N N . VAL A 1 106 ? -7.265 -1.440 27.508 1.00 56.94 106 VAL A N 1
ATOM 833 C CA . VAL A 1 106 ? -8.174 -0.756 26.597 1.00 56.94 106 VAL A CA 1
ATOM 834 C C . VAL A 1 106 ? -8.574 0.586 27.154 1.00 56.94 106 VAL A C 1
ATOM 836 O O . VAL A 1 106 ? -9.326 0.674 28.125 1.00 56.94 106 VAL A O 1
ATOM 839 N N . THR A 1 107 ? -8.094 1.625 26.491 1.00 60.50 107 THR A N 1
ATOM 840 C CA . THR A 1 107 ? -8.598 2.982 26.649 1.00 60.50 107 THR A CA 1
ATOM 841 C C . THR A 1 107 ? -9.750 3.164 25.682 1.00 60.50 107 THR A C 1
ATOM 843 O O . THR A 1 107 ? -9.711 2.681 24.554 1.00 60.50 107 THR A O 1
ATOM 846 N N . MET A 1 108 ? -10.804 3.818 26.153 1.00 60.12 108 MET A N 1
ATOM 847 C CA . MET A 1 108 ? -11.941 4.186 25.331 1.00 60.12 108 MET A CA 1
ATOM 848 C C . MET A 1 108 ? -12.208 5.670 25.537 1.00 60.12 108 MET A C 1
ATOM 850 O O . MET A 1 108 ? -12.759 6.070 26.562 1.00 60.12 108 MET A O 1
ATOM 854 N N . GLY A 1 109 ? -11.769 6.485 24.583 1.00 60.72 109 GLY A N 1
ATOM 855 C CA . GLY A 1 109 ? -12.062 7.919 24.569 1.00 60.72 109 GLY A CA 1
ATOM 856 C C . GLY A 1 109 ? -13.370 8.186 23.840 1.00 60.72 109 GLY A C 1
ATOM 857 O O . GLY A 1 109 ? -13.605 7.550 22.823 1.00 60.72 109 GLY A O 1
ATOM 858 N N . LEU A 1 110 ? -14.202 9.105 24.335 1.00 61.78 110 LEU A N 1
ATOM 859 C CA . LEU A 1 110 ? -15.351 9.646 23.607 1.00 61.78 110 LEU A CA 1
ATOM 860 C C . LEU A 1 110 ? -15.064 11.117 23.303 1.00 61.78 110 LEU A C 1
ATOM 862 O O . LEU A 1 110 ? -15.126 11.959 24.197 1.00 61.78 110 LEU A O 1
ATOM 866 N N . PHE A 1 111 ? -14.720 11.420 22.055 1.00 61.69 111 PHE A N 1
ATOM 867 C CA . PHE A 1 111 ? -14.388 12.786 21.649 1.00 61.69 111 PHE A CA 1
ATOM 868 C C . PHE A 1 111 ? -15.637 13.488 21.140 1.00 61.69 111 PHE A C 1
ATOM 870 O O . PHE A 1 111 ? -16.187 13.068 20.126 1.00 61.69 111 PHE A O 1
ATOM 877 N N . VAL A 1 112 ? -16.061 14.544 21.838 1.00 62.00 112 VAL A N 1
ATOM 878 C CA . VAL A 1 112 ? -17.196 15.393 21.461 1.00 62.00 112 VAL A CA 1
ATOM 879 C C . VAL A 1 112 ? -16.744 16.850 21.591 1.00 62.00 112 VAL A C 1
ATOM 881 O O . VAL A 1 112 ? -16.285 17.255 22.655 1.00 62.00 112 VAL A O 1
ATOM 884 N N . GLN A 1 113 ? -16.816 17.632 20.509 1.00 54.25 113 GLN A N 1
ATOM 885 C CA . GLN A 1 113 ? -16.222 18.981 20.463 1.00 54.25 113 GLN A CA 1
ATOM 886 C C . GLN A 1 113 ? -16.924 20.005 21.366 1.00 54.25 113 GLN A C 1
ATOM 888 O O . GLN A 1 113 ? -16.278 20.932 21.845 1.00 54.25 113 GLN A O 1
ATOM 893 N N . GLN A 1 114 ? -18.226 19.852 21.614 1.00 56.09 114 GLN A N 1
ATOM 894 C CA . GLN A 1 114 ? -18.982 20.700 22.533 1.00 56.09 114 GLN A CA 1
ATOM 895 C C . GLN A 1 114 ? -20.049 19.865 23.230 1.00 56.09 114 GLN A C 1
ATOM 897 O O . GLN A 1 114 ? -20.964 19.342 22.599 1.00 56.09 114 GLN A O 1
ATOM 902 N N . VAL A 1 115 ? -19.923 19.734 24.545 1.00 53.84 115 VAL A N 1
ATOM 903 C CA . VAL A 1 115 ? -20.869 18.995 25.377 1.00 53.84 115 VAL A CA 1
ATOM 904 C C . VAL A 1 115 ? -21.377 19.958 26.430 1.00 53.84 115 VAL A C 1
ATOM 906 O O . VAL A 1 115 ? -20.611 20.410 27.279 1.00 53.84 115 VAL A O 1
ATOM 909 N N . GLY A 1 116 ? -22.670 20.278 26.391 1.00 52.75 116 GLY A N 1
ATOM 910 C CA . GLY A 1 116 ? -23.283 21.005 27.498 1.00 52.75 116 GLY A CA 1
ATOM 911 C C . GLY A 1 116 ? -23.142 20.197 28.790 1.00 52.75 116 GLY A C 1
ATOM 912 O O . GLY A 1 116 ? -23.280 18.978 28.773 1.00 52.75 116 GLY A O 1
ATOM 913 N N . SER A 1 117 ? -22.890 20.850 29.924 1.00 62.25 117 SER A N 1
ATOM 914 C CA . SER A 1 117 ? -22.686 20.175 31.221 1.00 62.25 117 SER A CA 1
ATOM 915 C C . SER A 1 117 ? -23.806 19.186 31.591 1.00 62.25 117 SER A C 1
ATOM 917 O O . SER A 1 117 ? -23.550 18.169 32.237 1.00 62.25 117 SER A O 1
ATOM 919 N N . TRP A 1 118 ? -25.027 19.428 31.103 1.00 57.19 118 TRP A N 1
ATOM 920 C CA . TRP A 1 118 ? -26.195 18.552 31.235 1.00 57.19 118 TRP A CA 1
ATOM 921 C C . TRP A 1 118 ? -25.999 17.139 30.651 1.00 57.19 118 TRP A C 1
ATOM 923 O O . TRP A 1 118 ? -26.625 16.186 31.108 1.00 57.19 118 TRP A O 1
ATOM 933 N N . ALA A 1 119 ? -25.115 16.977 29.669 1.00 54.66 119 ALA A N 1
ATOM 934 C CA . ALA A 1 119 ? -24.887 15.726 28.951 1.00 54.66 119 ALA A CA 1
ATOM 935 C C . ALA A 1 119 ? -23.874 14.792 29.639 1.00 54.66 119 ALA A C 1
ATOM 937 O O . ALA A 1 119 ? -23.770 13.615 29.286 1.00 54.66 119 ALA A O 1
ATOM 938 N N . GLY A 1 120 ? -23.143 15.273 30.653 1.00 62.41 120 GLY A N 1
ATOM 939 C CA . GLY A 1 120 ? -22.048 14.521 31.274 1.00 62.41 120 GLY A CA 1
ATOM 940 C C . GLY A 1 120 ? -22.468 13.197 31.931 1.00 62.41 120 GLY A C 1
ATOM 941 O O . GLY A 1 120 ? -21.668 12.264 32.009 1.00 62.41 120 GLY A O 1
ATOM 942 N N . ALA A 1 121 ? -23.711 13.076 32.407 1.00 62.81 121 ALA A N 1
ATOM 943 C CA . ALA A 1 121 ? -24.227 11.827 32.979 1.00 62.81 121 ALA A CA 1
ATOM 944 C C . ALA A 1 121 ? -24.521 10.767 31.902 1.00 62.81 121 ALA A C 1
ATOM 946 O O . ALA A 1 121 ? -24.163 9.595 32.065 1.00 62.81 121 ALA A O 1
ATOM 947 N N . SER A 1 122 ? -25.118 11.165 30.775 1.00 57.81 122 SER A N 1
ATOM 948 C CA . SER A 1 122 ? -25.411 10.227 29.690 1.00 57.81 122 SER A CA 1
ATOM 949 C C . SER A 1 122 ? -24.165 9.883 28.871 1.00 57.81 122 SER A C 1
ATOM 951 O O . SER A 1 122 ? -24.056 8.740 28.446 1.00 57.81 122 SER A O 1
ATOM 953 N N . LEU A 1 123 ? -23.169 10.774 28.748 1.00 60.59 123 LEU A N 1
ATOM 954 C CA . LEU A 1 123 ? -21.862 10.393 28.188 1.00 60.59 123 LEU A CA 1
ATOM 955 C C . LEU A 1 123 ? -21.153 9.340 29.046 1.00 60.59 123 LEU A C 1
ATOM 957 O O . LEU A 1 123 ? -20.623 8.374 28.509 1.00 60.59 123 LEU A O 1
ATOM 961 N N . ARG A 1 124 ? -21.180 9.471 30.379 1.00 65.00 124 ARG A N 1
ATOM 962 C CA . ARG A 1 124 ? -20.641 8.432 31.275 1.00 65.00 124 ARG A CA 1
ATOM 963 C C . ARG A 1 124 ? -21.369 7.103 31.097 1.00 65.00 124 ARG A C 1
ATOM 965 O O . ARG A 1 124 ? -20.721 6.076 30.932 1.00 65.00 124 ARG A O 1
ATOM 972 N N . SER A 1 125 ? -22.700 7.143 31.030 1.00 66.06 125 SER A N 1
ATOM 973 C CA . SER A 1 125 ? -23.524 5.955 30.771 1.00 66.06 125 SER A CA 1
ATOM 974 C C . SER A 1 125 ? -23.190 5.297 29.430 1.00 66.06 125 SER A C 1
ATOM 976 O O . SER A 1 125 ? -23.106 4.075 29.349 1.00 66.06 125 SER A O 1
ATOM 978 N N . LEU A 1 126 ? -22.975 6.104 28.390 1.00 66.19 126 LEU A N 1
ATOM 979 C CA . LEU A 1 126 ? -22.545 5.663 27.067 1.00 66.19 126 LEU A CA 1
ATOM 980 C C . LEU A 1 126 ? -21.161 5.005 27.122 1.00 66.19 126 LEU A C 1
ATOM 982 O O . LEU A 1 126 ? -20.976 3.920 26.569 1.00 66.19 126 LEU A O 1
ATOM 986 N N . CYS A 1 127 ? -20.209 5.617 27.828 1.00 66.62 127 CYS A N 1
ATOM 987 C CA . CYS A 1 127 ? -18.880 5.054 28.024 1.00 66.62 127 CYS A CA 1
ATOM 988 C C . CYS A 1 127 ? -18.929 3.722 28.795 1.00 66.62 127 CYS A C 1
ATOM 990 O O . CYS A 1 127 ? -18.281 2.752 28.414 1.00 66.62 127 CYS A O 1
ATOM 992 N N . ASP A 1 128 ? -19.716 3.620 29.861 1.00 69.62 128 ASP A N 1
ATOM 993 C CA . ASP A 1 128 ? -19.833 2.368 30.614 1.00 69.62 128 ASP A CA 1
ATOM 994 C C . ASP A 1 128 ? -20.477 1.258 29.773 1.00 69.62 128 ASP A C 1
ATOM 996 O O . ASP A 1 128 ? -19.996 0.124 29.753 1.00 69.62 128 ASP A O 1
ATOM 1000 N N . ALA A 1 129 ? -21.525 1.593 29.023 1.00 67.44 129 ALA A N 1
ATOM 1001 C CA . ALA A 1 129 ? -22.219 0.665 28.143 1.00 67.44 129 ALA A CA 1
ATOM 1002 C C . ALA A 1 129 ? -21.309 0.155 27.008 1.00 67.44 129 ALA A C 1
ATOM 1004 O O . ALA A 1 129 ? -21.221 -1.052 26.770 1.00 67.44 129 ALA A O 1
ATOM 1005 N N . LYS A 1 130 ? -20.551 1.046 26.356 1.00 69.88 130 LYS A N 1
ATOM 1006 C CA . LYS A 1 130 ? -19.559 0.665 25.337 1.00 69.88 130 LYS A CA 1
ATOM 1007 C C . LYS A 1 130 ? -18.413 -0.157 25.934 1.00 69.88 130 LYS A C 1
ATOM 1009 O O . LYS A 1 130 ? -17.998 -1.131 25.312 1.00 69.88 130 LYS A O 1
ATOM 1014 N N . ARG A 1 131 ? -17.959 0.155 27.157 1.00 70.31 131 ARG A N 1
ATOM 1015 C CA . ARG A 1 131 ? -16.957 -0.649 27.878 1.00 70.31 131 ARG A CA 1
ATOM 1016 C C . ARG A 1 131 ? -17.443 -2.081 28.094 1.00 70.31 131 ARG A C 1
ATOM 1018 O O . ARG A 1 131 ? -16.704 -3.012 27.794 1.00 70.31 131 ARG A O 1
ATOM 1025 N N . LYS A 1 132 ? -18.681 -2.270 28.563 1.00 70.94 132 LYS A N 1
ATOM 1026 C CA . LYS A 1 132 ? -19.275 -3.605 28.762 1.00 70.94 132 LYS A CA 1
ATOM 1027 C C . LYS A 1 132 ? -19.416 -4.373 27.452 1.00 70.94 132 LYS A C 1
ATOM 1029 O O . LYS A 1 132 ? -19.041 -5.542 27.384 1.00 70.94 132 LYS A O 1
ATOM 1034 N N . LEU A 1 133 ? -19.928 -3.715 26.410 1.00 67.69 133 LEU A N 1
ATOM 1035 C CA . LEU A 1 133 ? -20.056 -4.306 25.078 1.00 67.69 133 LEU A CA 1
ATOM 1036 C C . LEU A 1 133 ? -18.698 -4.783 24.568 1.00 67.69 133 LEU A C 1
ATOM 1038 O O . LEU A 1 133 ? -18.563 -5.896 24.069 1.00 67.69 133 LEU A O 1
ATOM 1042 N N . PHE A 1 134 ? -17.680 -3.949 24.741 1.00 69.88 134 PHE A N 1
ATOM 1043 C CA . PHE A 1 134 ? -16.331 -4.262 24.332 1.00 69.88 134 PHE A CA 1
ATOM 1044 C C . PHE A 1 134 ? -15.722 -5.409 25.149 1.00 69.88 134 PHE A C 1
ATOM 1046 O O . PHE A 1 134 ? -15.173 -6.333 24.562 1.00 69.88 134 PHE A O 1
ATOM 1053 N N . GLN A 1 135 ? -15.879 -5.421 26.475 1.00 69.50 135 GLN A N 1
ATOM 1054 C CA . GLN A 1 135 ? -15.446 -6.539 27.324 1.00 69.50 135 GLN A CA 1
ATOM 1055 C C . GLN A 1 135 ? -16.113 -7.858 26.913 1.00 69.50 135 GLN A C 1
ATOM 1057 O O . GLN A 1 135 ? -15.443 -8.882 26.803 1.00 69.50 135 GLN A O 1
ATOM 1062 N N . SER A 1 136 ? -17.415 -7.828 26.617 1.00 66.88 136 SER A N 1
ATOM 1063 C CA . SER A 1 136 ? -18.155 -8.986 26.105 1.00 66.88 136 SER A CA 1
ATOM 1064 C C . SER A 1 136 ? -17.660 -9.419 24.720 1.00 66.88 136 SER A C 1
ATOM 1066 O O . SER A 1 136 ? -17.494 -10.610 24.452 1.00 66.88 136 SER A O 1
ATOM 1068 N N . THR A 1 137 ? -17.365 -8.452 23.852 1.00 63.97 137 THR A N 1
ATOM 1069 C CA . THR A 1 137 ? -16.834 -8.688 22.506 1.00 63.97 137 THR A CA 1
ATOM 1070 C C . THR A 1 137 ? -15.429 -9.287 22.572 1.00 63.97 137 THR A C 1
ATOM 1072 O O . THR A 1 137 ? -15.164 -10.281 21.916 1.00 63.97 137 THR A O 1
ATOM 1075 N N . LEU A 1 138 ? -14.536 -8.777 23.418 1.00 65.12 138 LEU A N 1
ATOM 1076 C CA . LEU A 1 138 ? -13.216 -9.376 23.629 1.00 65.12 138 LEU A CA 1
ATOM 1077 C C . LEU A 1 138 ? -13.295 -10.779 24.215 1.00 65.12 138 LEU A C 1
ATOM 1079 O O . LEU A 1 138 ? -12.592 -11.674 23.748 1.00 65.12 138 LEU A O 1
ATOM 1083 N N . GLY A 1 139 ? -14.158 -10.971 25.215 1.00 66.06 139 GLY A N 1
ATOM 1084 C CA . GLY A 1 139 ? -14.372 -12.279 25.825 1.00 66.06 139 GLY A CA 1
ATOM 1085 C C . GLY A 1 139 ? -14.899 -13.312 24.827 1.00 66.06 139 GLY A C 1
ATOM 1086 O O . GLY A 1 139 ? -14.577 -14.488 24.950 1.00 66.06 139 GLY A O 1
ATOM 1087 N N . SER A 1 140 ? -15.655 -12.880 23.813 1.00 60.72 140 SER A N 1
ATOM 1088 C CA . SER A 1 140 ? -16.168 -13.757 22.751 1.00 60.72 140 SER A CA 1
ATOM 1089 C C . SER A 1 140 ? -15.224 -13.912 21.557 1.00 60.72 140 SER A C 1
ATOM 1091 O O . SER A 1 140 ? -15.239 -14.956 20.914 1.00 60.72 140 SER A O 1
ATOM 1093 N N . ILE A 1 141 ? -14.393 -12.909 21.258 1.00 59.84 141 ILE A N 1
ATOM 1094 C CA . ILE A 1 141 ? -13.427 -12.940 20.149 1.00 59.84 141 ILE A CA 1
ATOM 1095 C C . ILE A 1 141 ? -12.271 -13.903 20.462 1.00 59.84 141 ILE A C 1
ATOM 1097 O O . ILE A 1 141 ? -11.781 -14.577 19.558 1.00 59.84 141 ILE A O 1
ATOM 1101 N N . GLY A 1 142 ? -11.865 -14.050 21.725 1.00 59.09 142 GLY A N 1
ATOM 1102 C CA . GLY A 1 142 ? -10.759 -14.937 22.095 1.00 59.09 142 GLY A CA 1
ATOM 1103 C C . GLY A 1 142 ? -9.431 -14.571 21.406 1.00 59.09 142 GLY A C 1
ATOM 1104 O O . GLY A 1 142 ? -9.348 -13.711 20.527 1.00 59.09 142 GLY A O 1
ATOM 1105 N N . GLY A 1 143 ? -8.338 -15.229 21.797 1.00 60.03 143 GLY A N 1
ATOM 1106 C CA . GLY A 1 143 ? -7.042 -15.012 21.136 1.00 60.03 143 GLY A CA 1
ATOM 1107 C C . GLY A 1 143 ? -7.053 -15.413 19.652 1.00 60.03 143 GLY A C 1
ATOM 1108 O O . GLY A 1 143 ? -6.351 -14.822 18.832 1.00 60.03 143 GLY A O 1
ATOM 1109 N N . GLU A 1 144 ? -7.888 -16.387 19.286 1.00 61.28 144 GLU A N 1
ATOM 1110 C CA . GLU A 1 144 ? -7.906 -17.004 17.959 1.00 61.28 144 GLU A CA 1
ATOM 1111 C C . GLU A 1 144 ? -8.506 -16.103 16.868 1.00 61.28 144 GLU A C 1
ATOM 1113 O O . GLU A 1 144 ? -7.989 -16.065 15.746 1.00 61.28 144 GLU A O 1
ATOM 1118 N N . ALA A 1 145 ? -9.537 -15.306 17.167 1.00 58.38 145 ALA A N 1
ATOM 1119 C CA . ALA A 1 145 ? -10.106 -14.413 16.159 1.00 58.38 145 ALA A CA 1
ATOM 1120 C C . ALA A 1 145 ? -9.181 -13.224 15.847 1.00 58.38 145 ALA A C 1
ATOM 1122 O O . ALA A 1 145 ? -9.107 -12.804 14.693 1.00 58.38 145 ALA A O 1
ATOM 1123 N N . LEU A 1 146 ? -8.402 -12.724 16.817 1.00 59.28 146 LEU A N 1
ATOM 1124 C CA . LEU A 1 146 ? -7.358 -11.725 16.544 1.00 59.28 146 LEU A CA 1
ATOM 1125 C C . LEU A 1 146 ? -6.275 -12.281 15.613 1.00 59.28 146 LEU A C 1
ATOM 1127 O O . LEU A 1 146 ? -5.894 -11.615 14.649 1.00 59.28 146 LEU A O 1
ATOM 1131 N N . VAL A 1 147 ? -5.821 -13.514 15.852 1.00 63.03 147 VAL A N 1
ATOM 1132 C CA . VAL A 1 147 ? -4.883 -14.211 14.955 1.00 63.03 147 VAL A CA 1
ATOM 1133 C C . VAL A 1 147 ? -5.496 -14.392 13.564 1.00 63.03 147 VAL A C 1
ATOM 1135 O O . VAL A 1 147 ? -4.827 -14.161 12.557 1.00 63.03 147 VAL A O 1
ATOM 1138 N N . THR A 1 148 ? -6.784 -14.730 13.492 1.00 66.12 148 THR A N 1
ATOM 1139 C CA . THR A 1 148 ? -7.520 -14.874 12.228 1.00 66.12 148 THR A CA 1
ATOM 1140 C C . THR A 1 148 ? -7.593 -13.553 11.464 1.00 66.12 148 THR A C 1
ATOM 1142 O O . THR A 1 148 ? -7.324 -13.530 10.266 1.00 66.12 148 THR A O 1
ATOM 1145 N N . LEU A 1 149 ? -7.870 -12.437 12.142 1.00 61.59 149 LEU A N 1
ATOM 1146 C CA . LEU A 1 149 ? -7.875 -11.104 11.533 1.00 61.59 149 LEU A CA 1
ATOM 1147 C C . LEU A 1 149 ? -6.477 -10.675 11.070 1.00 61.59 149 LEU A C 1
ATOM 1149 O O . LEU A 1 149 ? -6.339 -10.087 10.002 1.00 61.59 149 LEU A O 1
ATOM 1153 N N . GLN A 1 150 ? -5.427 -10.981 11.836 1.00 66.25 150 GLN A N 1
ATOM 1154 C CA . GLN A 1 150 ? -4.042 -10.733 11.416 1.00 66.25 150 GLN A CA 1
ATOM 1155 C C . GLN A 1 150 ? -3.659 -11.562 10.190 1.00 66.25 150 GLN A C 1
ATOM 1157 O O . GLN A 1 150 ? -2.978 -11.062 9.296 1.00 66.25 150 GLN A O 1
ATOM 1162 N N . LYS A 1 151 ? -4.105 -12.818 10.133 1.00 70.75 151 LYS A N 1
ATOM 1163 C CA . LYS A 1 151 ? -3.894 -13.694 8.982 1.00 70.75 151 LYS A CA 1
ATOM 1164 C C . LYS A 1 151 ? -4.645 -13.181 7.754 1.00 70.75 151 LYS A C 1
ATOM 1166 O O . LYS A 1 151 ? -4.031 -13.036 6.706 1.00 70.75 151 LYS A O 1
ATOM 1171 N N . ALA A 1 152 ? -5.924 -12.838 7.902 1.00 73.38 152 ALA A N 1
ATOM 1172 C CA . ALA A 1 152 ? -6.741 -12.287 6.824 1.00 73.38 152 ALA A CA 1
ATOM 1173 C C . ALA A 1 152 ? -6.145 -10.990 6.262 1.00 73.38 152 ALA A C 1
ATOM 1175 O O . ALA A 1 152 ? -6.091 -10.809 5.051 1.00 73.38 152 ALA A O 1
ATOM 1176 N N . ASP A 1 153 ? -5.636 -10.120 7.132 1.00 68.12 153 ASP A N 1
ATOM 1177 C CA . ASP A 1 153 ? -4.975 -8.881 6.732 1.00 68.12 153 ASP A CA 1
ATOM 1178 C C . ASP A 1 153 ? -3.638 -9.138 6.013 1.00 68.12 153 ASP A C 1
ATOM 1180 O O . ASP A 1 153 ? -3.385 -8.588 4.943 1.00 68.12 153 ASP A O 1
ATOM 1184 N N . ARG A 1 154 ? -2.820 -10.076 6.514 1.00 74.44 154 ARG A N 1
ATOM 1185 C CA . ARG A 1 154 ? -1.615 -10.543 5.804 1.00 74.44 154 ARG A CA 1
ATOM 1186 C C . ARG A 1 154 ? -1.953 -11.128 4.431 1.00 74.44 154 ARG A C 1
ATOM 1188 O O . ARG A 1 154 ? -1.139 -11.044 3.514 1.00 74.44 154 ARG A O 1
ATOM 1195 N N . ASP A 1 155 ? -3.129 -11.729 4.294 1.00 82.81 155 ASP A N 1
ATOM 1196 C CA . ASP A 1 155 ? -3.591 -12.325 3.047 1.00 82.81 155 ASP A CA 1
ATOM 1197 C C . ASP A 1 155 ? -4.246 -11.332 2.081 1.00 82.81 155 ASP A C 1
ATOM 1199 O O . ASP A 1 155 ? -4.306 -11.605 0.878 1.00 82.81 155 ASP A O 1
ATOM 1203 N N . LEU A 1 156 ? -4.678 -10.173 2.579 1.00 87.56 156 LEU A N 1
ATOM 1204 C CA . LEU A 1 156 ? -5.292 -9.118 1.780 1.00 87.56 156 LEU A CA 1
ATOM 1205 C C . LEU A 1 156 ? -4.269 -8.396 0.902 1.00 87.56 156 LEU A C 1
ATOM 1207 O O . LEU A 1 156 ? -4.585 -8.010 -0.224 1.00 87.56 156 LEU A O 1
ATOM 1211 N N . TYR A 1 157 ? -3.042 -8.243 1.394 1.00 91.00 157 TYR A N 1
ATOM 1212 C CA . TYR A 1 157 ? -1.992 -7.508 0.702 1.00 91.00 157 TYR A CA 1
ATOM 1213 C C . TYR A 1 157 ? -0.918 -8.412 0.107 1.00 91.00 157 TYR A C 1
ATOM 1215 O O . TYR A 1 157 ? -0.614 -9.503 0.597 1.00 91.00 157 TYR A O 1
ATOM 1223 N N . CYS A 1 158 ? -0.314 -7.930 -0.968 1.00 95.00 158 CYS A N 1
ATOM 1224 C CA . CYS A 1 158 ? 0.980 -8.386 -1.445 1.00 95.00 158 CYS A CA 1
ATOM 1225 C C . CYS A 1 158 ? 1.992 -7.279 -1.143 1.00 95.00 158 CYS A C 1
ATOM 1227 O O . CYS A 1 158 ? 1.740 -6.113 -1.453 1.00 95.00 158 CYS A O 1
ATOM 1229 N N . VAL A 1 159 ? 3.100 -7.635 -0.492 1.00 96.19 159 VAL A N 1
ATOM 1230 C CA . VAL A 1 159 ? 4.210 -6.708 -0.262 1.00 96.19 159 VAL A CA 1
ATOM 1231 C C . VAL A 1 159 ? 5.233 -6.978 -1.343 1.00 96.19 159 VAL A C 1
ATOM 1233 O O . VAL A 1 159 ? 5.797 -8.063 -1.422 1.00 96.19 159 VAL A O 1
ATOM 1236 N N . LEU A 1 160 ? 5.487 -5.982 -2.170 1.00 97.62 160 LEU A N 1
ATOM 1237 C CA . LEU A 1 160 ? 6.469 -6.051 -3.232 1.00 97.62 160 LEU A CA 1
ATOM 1238 C C . LEU A 1 160 ? 7.761 -5.405 -2.745 1.00 97.62 160 LEU A C 1
ATOM 1240 O O . LEU A 1 160 ? 7.742 -4.435 -1.985 1.00 97.62 160 LEU A O 1
ATOM 1244 N N . SER A 1 161 ? 8.896 -5.936 -3.190 1.00 97.69 161 SER A N 1
ATOM 1245 C CA . SER A 1 161 ? 10.201 -5.326 -2.946 1.00 97.69 161 SER A CA 1
ATOM 1246 C C . SER A 1 161 ? 10.956 -5.114 -4.244 1.00 97.69 161 SER A C 1
ATOM 1248 O O . SER A 1 161 ? 11.069 -6.044 -5.043 1.00 97.69 161 SER A O 1
ATOM 1250 N N . LEU A 1 162 ? 11.506 -3.916 -4.412 1.00 97.38 162 LEU A N 1
ATOM 1251 C CA . LEU A 1 162 ? 12.465 -3.606 -5.457 1.00 97.38 162 LEU A CA 1
ATOM 1252 C C . LEU A 1 162 ? 13.873 -3.934 -4.963 1.00 97.38 162 LEU A C 1
ATOM 1254 O O . LEU A 1 162 ? 14.297 -3.507 -3.889 1.00 97.38 162 LEU A O 1
ATOM 1258 N N . ARG A 1 163 ? 14.614 -4.700 -5.756 1.00 94.50 163 ARG A N 1
ATOM 1259 C CA . ARG A 1 163 ? 15.991 -5.092 -5.470 1.00 94.50 163 ARG A CA 1
ATOM 1260 C C . ARG A 1 163 ? 16.902 -4.680 -6.613 1.00 94.50 163 ARG A C 1
ATOM 1262 O O . ARG A 1 163 ? 16.530 -4.816 -7.774 1.00 94.50 163 ARG A O 1
ATOM 1269 N N . THR A 1 164 ? 18.123 -4.295 -6.241 1.00 84.38 164 THR A N 1
ATOM 1270 C CA . THR A 1 164 ? 19.276 -4.159 -7.141 1.00 84.38 164 THR A CA 1
ATOM 1271 C C . THR A 1 164 ? 19.068 -3.135 -8.261 1.00 84.38 164 THR A C 1
ATOM 1273 O O . THR A 1 164 ? 18.616 -3.472 -9.343 1.00 84.38 164 THR A O 1
ATOM 1276 N N . CYS A 1 165 ? 19.493 -1.892 -8.033 1.00 90.12 165 CYS A N 1
ATOM 1277 C CA . CYS A 1 165 ? 19.401 -0.804 -9.015 1.00 90.12 165 CYS A CA 1
ATOM 1278 C C . CYS A 1 165 ? 20.793 -0.207 -9.326 1.00 90.12 165 CYS A C 1
ATOM 1280 O O . CYS A 1 165 ? 21.052 0.946 -8.987 1.00 90.12 165 CYS A O 1
ATOM 1282 N N . PRO A 1 166 ? 21.738 -0.987 -9.889 1.00 86.19 166 PRO A N 1
ATOM 1283 C CA . PRO A 1 166 ? 23.143 -0.579 -10.002 1.00 86.19 166 PRO A CA 1
ATOM 1284 C C . PRO A 1 166 ? 23.377 0.597 -10.959 1.00 86.19 166 PRO A C 1
ATOM 1286 O O . PRO A 1 166 ? 24.323 1.350 -10.761 1.00 86.19 166 PRO A O 1
ATOM 1289 N N . GLY A 1 167 ? 22.519 0.778 -11.966 1.00 86.44 167 GLY A N 1
ATOM 1290 C CA . GLY A 1 167 ? 22.554 1.909 -12.902 1.00 86.44 167 GLY A CA 1
ATOM 1291 C C . GLY A 1 167 ? 21.703 3.107 -12.464 1.00 86.44 167 GLY A C 1
ATOM 1292 O O . GLY A 1 167 ? 21.438 3.991 -13.274 1.00 86.44 167 GLY A O 1
ATOM 1293 N N . GLY A 1 168 ? 21.241 3.131 -11.209 1.00 91.00 168 GLY A N 1
ATOM 1294 C CA . GLY A 1 168 ? 20.281 4.115 -10.704 1.00 91.00 168 GLY A CA 1
ATOM 1295 C C . GLY A 1 168 ? 18.838 3.614 -10.747 1.00 91.00 168 GLY A C 1
ATOM 1296 O O . GLY A 1 168 ? 18.583 2.432 -10.987 1.00 91.00 168 GLY A O 1
ATOM 1297 N N . TRP A 1 169 ? 17.884 4.502 -10.466 1.00 93.31 169 TRP A N 1
ATOM 1298 C CA . TRP A 1 169 ? 16.474 4.128 -10.343 1.00 93.31 169 TRP A CA 1
ATOM 1299 C C . TRP A 1 169 ? 15.916 3.515 -11.631 1.00 93.31 169 TRP A C 1
ATOM 1301 O O . TRP A 1 169 ? 16.330 3.916 -12.721 1.00 93.31 169 TRP A O 1
ATOM 1311 N N . PRO A 1 170 ? 14.995 2.541 -11.532 1.00 94.38 170 PRO A N 1
ATOM 1312 C CA . PRO A 1 170 ? 14.405 1.934 -12.714 1.00 94.38 170 PRO A CA 1
ATOM 1313 C C . PRO A 1 170 ? 13.643 2.961 -13.565 1.00 94.38 170 PRO A C 1
ATOM 1315 O O . PRO A 1 170 ? 13.231 4.020 -13.087 1.00 94.38 170 PRO A O 1
ATOM 1318 N N . LEU A 1 171 ? 13.452 2.622 -14.837 1.00 95.69 171 LEU A N 1
ATOM 1319 C CA . LEU A 1 171 ? 12.727 3.461 -15.791 1.00 95.69 171 LEU A CA 1
ATOM 1320 C C . LEU A 1 171 ? 11.212 3.327 -15.599 1.00 95.69 171 LEU A C 1
ATOM 1322 O O . LEU A 1 171 ? 10.725 2.273 -15.187 1.00 95.69 171 LEU A O 1
ATOM 1326 N N . LEU A 1 172 ? 10.477 4.378 -15.937 1.00 96.12 172 LEU A N 1
ATOM 1327 C CA . LEU A 1 172 ? 9.022 4.398 -16.043 1.00 96.12 172 LEU A CA 1
ATOM 1328 C C . LEU A 1 172 ? 8.582 4.348 -17.511 1.00 96.12 172 LEU A C 1
ATOM 1330 O O . LEU A 1 172 ? 9.320 4.849 -18.364 1.00 96.12 172 LEU A O 1
ATOM 1334 N N . PRO A 1 173 ? 7.390 3.804 -17.821 1.00 95.50 173 PRO A N 1
ATOM 1335 C CA . PRO A 1 173 ? 6.792 3.948 -19.145 1.00 95.50 173 PRO A CA 1
ATOM 1336 C C . PRO A 1 173 ? 6.675 5.434 -19.521 1.00 95.50 173 PRO A C 1
ATOM 1338 O O . PRO A 1 173 ? 6.185 6.241 -18.735 1.00 95.50 173 PRO A O 1
ATOM 1341 N N . GLY A 1 174 ? 7.184 5.804 -20.694 1.00 89.88 174 GLY A N 1
ATOM 1342 C CA . GLY A 1 174 ? 7.165 7.164 -21.238 1.00 89.88 174 GLY A CA 1
ATOM 1343 C C . GLY A 1 174 ? 6.090 7.359 -22.304 1.00 89.88 174 GLY A C 1
ATOM 1344 O O . GLY A 1 174 ? 5.557 6.400 -22.863 1.00 89.88 174 GLY A O 1
ATOM 1345 N N . ASN A 1 175 ? 5.791 8.623 -22.604 1.00 84.25 175 ASN A N 1
ATOM 1346 C CA . ASN A 1 175 ? 4.868 8.992 -23.673 1.00 84.25 175 ASN A CA 1
ATOM 1347 C C . ASN A 1 175 ? 5.621 9.218 -24.987 1.00 84.25 175 ASN A C 1
ATOM 1349 O O . ASN A 1 175 ? 6.777 9.636 -25.015 1.00 84.25 175 ASN A O 1
ATOM 1353 N N . ILE A 1 176 ? 4.937 8.992 -26.109 1.00 80.62 176 ILE A N 1
ATOM 1354 C CA . ILE A 1 176 ? 5.500 9.264 -27.433 1.00 80.62 176 ILE A CA 1
ATOM 1355 C C . ILE A 1 176 ? 5.838 10.758 -27.538 1.00 80.62 176 ILE A C 1
ATOM 1357 O O . ILE A 1 176 ? 4.947 11.602 -27.465 1.00 80.62 176 ILE A O 1
ATOM 1361 N N . GLY A 1 177 ? 7.112 11.073 -27.779 1.00 73.56 177 GLY A N 1
ATOM 1362 C CA . GLY A 1 177 ? 7.564 12.432 -28.093 1.00 73.56 177 GLY A CA 1
ATOM 1363 C C . GLY A 1 177 ? 8.387 13.123 -27.008 1.00 73.56 177 GLY A C 1
ATOM 1364 O O . GLY A 1 177 ? 8.856 14.232 -27.260 1.00 73.56 177 GLY A O 1
ATOM 1365 N N . ASP A 1 178 ? 8.617 12.489 -25.856 1.00 77.62 178 ASP A N 1
ATOM 1366 C CA . ASP A 1 178 ? 9.552 13.035 -24.874 1.00 77.62 178 ASP A CA 1
ATOM 1367 C C . ASP A 1 178 ? 11.010 12.763 -25.300 1.00 77.62 178 ASP A C 1
ATOM 1369 O O . ASP A 1 178 ? 11.372 11.687 -25.782 1.00 77.62 178 ASP A O 1
ATOM 1373 N N . THR A 1 179 ? 11.850 13.794 -25.225 1.00 64.44 179 THR A N 1
ATOM 1374 C CA . THR A 1 179 ? 13.199 13.801 -25.835 1.00 64.44 179 THR A CA 1
ATOM 1375 C C . THR A 1 179 ? 14.263 13.168 -24.945 1.00 64.44 179 THR A C 1
ATOM 1377 O O . THR A 1 179 ? 15.373 12.907 -25.408 1.00 64.44 179 THR A O 1
ATOM 1380 N N . ARG A 1 180 ? 13.933 12.911 -23.675 1.00 73.75 180 ARG A N 1
ATOM 1381 C CA . ARG A 1 180 ? 14.829 12.313 -22.672 1.00 73.75 180 ARG A CA 1
ATOM 1382 C C . ARG A 1 180 ? 14.637 10.800 -22.529 1.00 73.75 180 ARG A C 1
ATOM 1384 O O . ARG A 1 180 ? 15.173 10.207 -21.593 1.00 73.75 180 ARG A O 1
ATOM 1391 N N . ASP A 1 181 ? 13.904 10.194 -23.460 1.00 82.25 181 ASP A N 1
ATOM 1392 C CA . ASP A 1 181 ? 13.436 8.821 -23.343 1.00 82.25 181 ASP A CA 1
ATOM 1393 C C . ASP A 1 181 ? 14.367 7.807 -24.008 1.00 82.25 181 ASP A C 1
ATOM 1395 O O . ASP A 1 181 ? 14.859 7.972 -25.128 1.00 82.25 181 ASP A O 1
ATOM 1399 N N . VAL A 1 182 ? 14.524 6.677 -23.331 1.00 88.75 182 VAL A N 1
ATOM 1400 C CA . VAL A 1 182 ? 15.126 5.462 -23.860 1.00 88.75 182 VAL A CA 1
ATOM 1401 C C . VAL A 1 182 ? 14.111 4.802 -24.781 1.00 88.75 182 VAL A C 1
ATOM 1403 O O . VAL A 1 182 ? 13.032 4.379 -24.358 1.00 88.75 182 VAL A O 1
ATOM 1406 N N . LYS A 1 183 ? 14.467 4.694 -26.062 1.00 93.00 183 LYS A N 1
ATOM 1407 C CA . LYS A 1 183 ? 13.595 4.120 -27.087 1.00 93.00 183 LYS A CA 1
ATOM 1408 C C . LYS A 1 183 ? 14.006 2.697 -27.442 1.00 93.00 183 LYS A C 1
ATOM 1410 O O . LYS A 1 183 ? 15.088 2.469 -27.991 1.00 93.00 183 LYS A O 1
ATOM 1415 N N . LEU A 1 184 ? 13.098 1.751 -27.221 1.00 92.00 184 LEU A N 1
ATOM 1416 C CA . LEU A 1 184 ? 13.253 0.381 -27.693 1.00 92.00 184 LEU A CA 1
ATOM 1417 C C . LEU A 1 184 ? 12.889 0.251 -29.187 1.00 92.00 184 LEU A C 1
ATOM 1419 O O . LEU A 1 184 ? 11.946 0.892 -29.684 1.00 92.00 184 LEU A O 1
ATOM 1423 N N . PRO A 1 185 ? 13.613 -0.599 -29.940 1.00 91.88 185 PRO A N 1
ATOM 1424 C CA . PRO A 1 185 ? 13.274 -0.892 -31.327 1.00 91.88 185 PRO A CA 1
ATOM 1425 C C . PRO A 1 185 ? 11.953 -1.686 -31.418 1.00 91.88 185 PRO A C 1
ATOM 1427 O O . PRO A 1 185 ? 11.667 -2.488 -30.526 1.00 91.88 185 PRO A O 1
ATOM 1430 N N . PRO A 1 186 ? 11.165 -1.532 -32.505 1.00 91.00 186 PRO A N 1
ATOM 1431 C CA . PRO A 1 186 ? 9.852 -2.181 -32.648 1.00 91.00 186 PRO A CA 1
ATOM 1432 C C . PRO A 1 186 ? 9.877 -3.711 -32.526 1.00 91.00 186 PRO A C 1
ATOM 1434 O O . PRO A 1 186 ? 8.883 -4.318 -32.155 1.00 91.00 186 PRO A O 1
ATOM 1437 N N . CYS A 1 187 ? 11.005 -4.349 -32.848 1.00 91.56 187 CYS A N 1
ATOM 1438 C CA . CYS A 1 187 ? 11.155 -5.801 -32.771 1.00 91.56 187 CYS A CA 1
ATOM 1439 C C . CYS A 1 187 ? 11.321 -6.338 -31.341 1.00 91.56 187 CYS A C 1
ATOM 1441 O O . CYS A 1 187 ? 11.222 -7.545 -31.145 1.00 91.56 187 CYS A O 1
ATOM 1443 N N . LYS A 1 188 ? 11.612 -5.472 -30.359 1.00 90.81 188 LYS A N 1
ATOM 1444 C CA . LYS A 1 188 ? 11.870 -5.869 -28.966 1.00 90.81 188 LYS A CA 1
ATOM 1445 C C . LYS A 1 188 ? 10.729 -5.538 -28.008 1.00 90.81 188 LYS A C 1
ATOM 1447 O O . LYS A 1 188 ? 10.710 -6.098 -26.919 1.00 90.81 188 LYS A O 1
ATOM 1452 N N . ALA A 1 189 ? 9.825 -4.630 -28.376 1.00 92.50 189 ALA A N 1
ATOM 1453 C CA . ALA A 1 189 ? 8.727 -4.211 -27.512 1.00 92.50 189 ALA A CA 1
ATOM 1454 C C . ALA A 1 189 ? 7.497 -3.760 -28.324 1.00 92.50 189 ALA A C 1
ATOM 1456 O O . ALA A 1 189 ? 7.664 -3.086 -29.349 1.00 92.50 189 ALA A O 1
ATOM 1457 N N . PRO A 1 190 ? 6.272 -4.071 -27.855 1.00 91.31 190 PRO A N 1
ATOM 1458 C CA . PRO A 1 190 ? 5.037 -3.486 -28.377 1.00 91.31 190 PRO A CA 1
ATOM 1459 C C . PRO A 1 190 ? 5.053 -1.962 -28.280 1.00 91.31 190 PRO A C 1
ATOM 1461 O O . PRO A 1 190 ? 5.708 -1.414 -27.399 1.00 91.31 190 PRO A O 1
ATOM 1464 N N . GLU A 1 191 ? 4.277 -1.280 -29.127 1.00 89.94 191 GLU A N 1
ATOM 1465 C CA . GLU A 1 191 ? 4.249 0.189 -29.203 1.00 89.94 191 GLU A CA 1
ATOM 1466 C C . GLU A 1 191 ? 4.032 0.883 -27.851 1.00 89.94 191 GLU A C 1
ATOM 1468 O O . GLU A 1 191 ? 4.752 1.830 -27.540 1.00 89.94 191 GLU A O 1
ATOM 1473 N N . ALA A 1 192 ? 3.140 0.339 -27.019 1.00 89.31 192 ALA A N 1
ATOM 1474 C CA . ALA A 1 192 ? 2.845 0.839 -25.675 1.00 89.31 192 ALA A CA 1
ATOM 1475 C C . ALA A 1 192 ? 4.057 0.855 -24.720 1.00 89.31 192 ALA A C 1
ATOM 1477 O O . ALA A 1 192 ? 4.059 1.600 -23.749 1.00 89.31 192 ALA A O 1
ATOM 1478 N N . PHE A 1 193 ? 5.093 0.053 -24.987 1.00 93.38 193 PHE A N 1
ATOM 1479 C CA . PHE A 1 193 ? 6.268 -0.128 -24.126 1.00 93.38 193 PHE A CA 1
ATOM 1480 C C . PHE A 1 193 ? 7.568 0.258 -24.836 1.00 93.38 193 PHE A C 1
ATOM 1482 O O . PHE A 1 193 ? 8.640 -0.273 -24.537 1.00 93.38 193 PHE A O 1
ATOM 1489 N N . ARG A 1 194 ? 7.491 1.141 -25.837 1.00 92.69 194 ARG A N 1
ATOM 1490 C CA . ARG A 1 194 ? 8.672 1.558 -26.607 1.00 92.69 194 ARG A CA 1
ATOM 1491 C C . ARG A 1 194 ? 9.441 2.706 -25.988 1.00 92.69 194 ARG A C 1
ATOM 1493 O O . ARG A 1 194 ? 10.627 2.822 -26.282 1.00 92.69 194 ARG A O 1
ATOM 1500 N N . PHE A 1 195 ? 8.783 3.539 -25.197 1.00 94.50 195 PHE A N 1
ATOM 1501 C CA . PHE A 1 195 ? 9.349 4.760 -24.642 1.00 94.50 195 PHE A CA 1
ATOM 1502 C C . PHE A 1 195 ? 9.446 4.615 -23.133 1.00 94.50 195 PHE A C 1
ATOM 1504 O O . PHE A 1 195 ? 8.524 4.108 -22.495 1.00 94.50 195 PHE A O 1
ATOM 1511 N N . TRP A 1 196 ? 10.587 5.012 -22.584 1.00 95.69 196 TRP A N 1
ATOM 1512 C CA . TRP A 1 196 ? 10.902 4.856 -21.174 1.00 95.69 196 TRP A CA 1
ATOM 1513 C C . TRP A 1 196 ? 11.686 6.061 -20.689 1.00 95.69 196 TRP A C 1
ATOM 1515 O O . TRP A 1 196 ? 12.633 6.467 -21.351 1.00 95.69 196 TRP A O 1
ATOM 1525 N N . HIS A 1 197 ? 11.365 6.580 -19.513 1.00 94.44 197 HIS A N 1
ATOM 1526 C CA . HIS A 1 197 ? 12.065 7.726 -18.937 1.00 94.44 197 HIS A CA 1
ATOM 1527 C C . HIS A 1 197 ? 12.579 7.407 -17.535 1.00 94.44 197 HIS A C 1
ATOM 1529 O O . HIS A 1 197 ? 12.087 6.503 -16.856 1.00 94.44 197 HIS A O 1
ATOM 1535 N N . ARG A 1 198 ? 13.604 8.134 -17.086 1.00 91.50 198 ARG A N 1
ATOM 1536 C CA . ARG A 1 198 ? 14.128 7.981 -15.723 1.00 91.50 198 ARG A CA 1
ATOM 1537 C C . ARG A 1 198 ? 13.199 8.631 -14.706 1.00 91.50 198 ARG A C 1
ATOM 1539 O O . ARG A 1 198 ? 12.674 9.714 -14.947 1.00 91.50 198 ARG A O 1
ATOM 1546 N N . TRP A 1 199 ? 13.076 8.003 -13.536 1.00 93.00 199 TRP A N 1
ATOM 1547 C CA . TRP A 1 199 ? 12.420 8.620 -12.384 1.00 93.00 199 TRP A CA 1
ATOM 1548 C C . TRP A 1 199 ? 13.112 9.934 -12.005 1.00 93.00 199 TRP A C 1
ATOM 1550 O O . TRP A 1 199 ? 14.337 9.978 -11.849 1.00 93.00 199 TRP A O 1
ATOM 1560 N N . THR A 1 200 ? 12.327 10.991 -11.810 1.00 90.44 200 THR A N 1
ATOM 1561 C CA . THR A 1 200 ? 12.807 12.301 -11.362 1.00 90.44 200 THR A CA 1
ATOM 1562 C C . THR A 1 200 ? 12.250 12.629 -9.983 1.00 90.44 200 THR A C 1
ATOM 1564 O O . THR A 1 200 ? 11.047 12.512 -9.767 1.00 90.44 200 THR A O 1
ATOM 1567 N N . GLY A 1 201 ? 13.104 13.101 -9.074 1.00 91.00 201 GLY A N 1
ATOM 1568 C CA . GLY A 1 201 ? 12.715 13.500 -7.718 1.00 91.00 201 GLY A CA 1
ATOM 1569 C C . GLY A 1 201 ? 13.117 12.489 -6.646 1.00 91.00 201 GLY A C 1
ATOM 1570 O O . GLY A 1 201 ? 13.939 11.599 -6.882 1.00 91.00 201 GLY A O 1
ATOM 1571 N N . GLU A 1 202 ? 12.551 12.651 -5.451 1.00 94.19 202 GLU A N 1
ATOM 1572 C CA . GLU A 1 202 ? 12.782 11.731 -4.339 1.00 94.19 202 GLU A CA 1
ATOM 1573 C C . GLU A 1 202 ? 12.200 10.355 -4.661 1.00 94.19 202 GLU A C 1
ATOM 1575 O O . GLU A 1 202 ? 11.086 10.220 -5.174 1.00 94.19 202 GLU A O 1
ATOM 1580 N N . PHE A 1 203 ? 12.987 9.315 -4.404 1.00 94.94 203 PHE A N 1
ATOM 1581 C CA . PHE A 1 203 ? 12.601 7.954 -4.733 1.00 94.94 203 PHE A CA 1
ATOM 1582 C C . PHE A 1 203 ? 11.985 7.259 -3.519 1.00 94.94 203 PHE A C 1
ATOM 1584 O O . PHE A 1 203 ? 12.628 7.094 -2.484 1.00 94.94 203 PHE A O 1
ATOM 1591 N N . SER A 1 204 ? 10.766 6.755 -3.696 1.00 96.38 204 SER A N 1
ATOM 1592 C CA . SER A 1 204 ? 10.215 5.673 -2.885 1.00 96.38 204 SER A CA 1
ATOM 1593 C C . SER A 1 204 ? 9.659 4.609 -3.823 1.00 96.38 204 SER A C 1
ATOM 1595 O O . SER A 1 204 ? 9.099 4.934 -4.874 1.00 96.38 204 SER A O 1
ATOM 1597 N N . PHE A 1 205 ? 9.790 3.332 -3.465 1.00 97.81 205 PHE A N 1
ATOM 1598 C CA . PHE A 1 205 ? 9.287 2.264 -4.322 1.00 97.81 205 PHE A CA 1
ATOM 1599 C C . PHE A 1 205 ? 7.763 2.323 -4.473 1.00 97.81 205 PHE A C 1
ATOM 1601 O O . PHE A 1 205 ? 7.256 2.021 -5.546 1.00 97.81 205 PHE A O 1
ATOM 1608 N N . ALA A 1 206 ? 7.037 2.775 -3.448 1.00 97.62 206 ALA A N 1
ATOM 1609 C CA . ALA A 1 206 ? 5.595 2.978 -3.539 1.00 97.62 206 ALA A CA 1
ATOM 1610 C C . ALA A 1 206 ? 5.228 4.038 -4.592 1.00 97.62 206 ALA A C 1
ATOM 1612 O O . ALA A 1 206 ? 4.403 3.767 -5.460 1.00 97.62 206 ALA A O 1
ATOM 1613 N N . SER A 1 207 ? 5.883 5.205 -4.567 1.00 96.94 207 SER A N 1
ATOM 1614 C CA . SER A 1 207 ? 5.665 6.268 -5.561 1.00 96.94 207 SER A CA 1
ATOM 1615 C C . SER A 1 207 ? 6.074 5.825 -6.965 1.00 96.94 207 SER A C 1
ATOM 1617 O O . SER A 1 207 ? 5.343 6.066 -7.922 1.00 96.94 207 SER A O 1
ATOM 1619 N N . TYR A 1 208 ? 7.210 5.132 -7.084 1.00 97.69 208 TYR A N 1
ATOM 1620 C CA . TYR A 1 208 ? 7.671 4.575 -8.353 1.00 97.69 208 TYR A CA 1
ATOM 1621 C C . TYR A 1 208 ? 6.681 3.557 -8.924 1.00 97.69 208 TYR A C 1
ATOM 1623 O O . TYR A 1 208 ? 6.313 3.651 -10.090 1.00 97.69 208 TYR A O 1
ATOM 1631 N N . LEU A 1 209 ? 6.229 2.597 -8.113 1.00 97.88 209 LEU A N 1
ATOM 1632 C CA . LEU A 1 209 ? 5.298 1.564 -8.553 1.00 97.88 209 LEU A CA 1
ATOM 1633 C C . LEU A 1 209 ? 3.944 2.167 -8.945 1.00 97.88 209 LEU A C 1
ATOM 1635 O O . LEU A 1 209 ? 3.367 1.734 -9.937 1.00 97.88 209 LEU A O 1
ATOM 1639 N N . GLN A 1 210 ? 3.470 3.183 -8.216 1.00 97.81 210 GLN A N 1
ATOM 1640 C CA . GLN A 1 210 ? 2.261 3.928 -8.570 1.00 97.81 210 GLN A CA 1
ATOM 1641 C C . GLN A 1 210 ? 2.407 4.582 -9.952 1.00 97.81 210 GLN A C 1
ATOM 1643 O O . GLN A 1 210 ? 1.597 4.317 -10.836 1.00 97.81 210 GLN A O 1
ATOM 1648 N N . GLY A 1 211 ? 3.486 5.340 -10.179 1.00 96.25 211 GLY A N 1
ATOM 1649 C CA . GLY A 1 211 ? 3.755 5.958 -11.482 1.00 96.25 211 GLY A CA 1
ATOM 1650 C C . GLY A 1 211 ? 3.957 4.934 -12.604 1.00 96.25 211 GLY A C 1
ATOM 1651 O O . GLY A 1 211 ? 3.545 5.161 -13.739 1.00 96.25 211 GLY A O 1
ATOM 1652 N N . PHE A 1 212 ? 4.540 3.772 -12.295 1.00 97.06 212 PHE A N 1
ATOM 1653 C CA . PHE A 1 212 ? 4.690 2.683 -13.257 1.00 97.06 212 PHE A CA 1
ATOM 1654 C C . PHE A 1 212 ? 3.326 2.142 -13.686 1.00 97.06 212 PHE A C 1
ATOM 1656 O O . PHE A 1 212 ? 3.068 2.044 -14.880 1.00 97.06 212 PHE A O 1
ATOM 1663 N N . LEU A 1 213 ? 2.440 1.831 -12.733 1.00 97.06 213 LEU A N 1
ATOM 1664 C CA . LEU A 1 213 ? 1.087 1.342 -13.016 1.00 97.06 213 LEU A CA 1
ATOM 1665 C C . LEU A 1 213 ? 0.248 2.382 -13.769 1.00 97.06 213 LEU A C 1
ATOM 1667 O O . LEU A 1 213 ? -0.440 2.027 -14.723 1.00 97.06 213 LEU A O 1
ATOM 1671 N N . GLU A 1 214 ? 0.363 3.661 -13.416 1.00 95.81 214 GLU A N 1
ATOM 1672 C CA . GLU A 1 214 ? -0.279 4.759 -14.146 1.00 95.81 214 GLU A CA 1
ATOM 1673 C C . GLU A 1 214 ? 0.215 4.851 -15.593 1.00 95.81 214 GLU A C 1
ATOM 1675 O O . GLU A 1 214 ? -0.599 4.957 -16.510 1.00 95.81 214 GLU A O 1
ATOM 1680 N N . GLY A 1 215 ? 1.524 4.706 -15.822 1.00 94.00 215 GLY A N 1
ATOM 1681 C CA . GLY A 1 215 ? 2.108 4.631 -17.164 1.00 94.00 215 GLY A CA 1
ATOM 1682 C C . GLY A 1 215 ? 1.630 3.423 -17.981 1.00 94.00 215 GLY A C 1
ATOM 1683 O O . GLY A 1 215 ? 1.638 3.466 -19.208 1.00 94.00 215 GLY A O 1
ATOM 1684 N N . LEU A 1 216 ? 1.157 2.362 -17.320 1.00 94.56 216 LEU A N 1
ATOM 1685 C CA . LEU A 1 216 ? 0.497 1.220 -17.963 1.00 94.56 216 LEU A CA 1
ATOM 1686 C C . LEU A 1 216 ? -1.008 1.432 -18.201 1.00 94.56 216 LEU A C 1
ATOM 1688 O O . LEU A 1 216 ? -1.669 0.525 -18.707 1.00 94.56 216 LEU A O 1
ATOM 1692 N N . GLY A 1 217 ? -1.561 2.589 -17.825 1.00 94.81 217 GLY A N 1
ATOM 1693 C CA . GLY A 1 217 ? -2.997 2.869 -17.876 1.00 94.81 217 GLY A CA 1
ATOM 1694 C C . GLY A 1 217 ? -3.796 2.255 -16.721 1.00 94.81 217 GLY A C 1
ATOM 1695 O O . GLY A 1 217 ? -5.015 2.139 -16.817 1.00 94.81 217 GLY A O 1
ATOM 1696 N N . VAL A 1 218 ? -3.134 1.846 -15.633 1.00 95.62 218 VAL A N 1
ATOM 1697 C CA . VAL A 1 218 ? -3.754 1.232 -14.448 1.00 95.62 218 VAL A CA 1
ATOM 1698 C C . VAL A 1 218 ? -3.771 2.239 -13.294 1.00 95.62 218 VAL A C 1
ATOM 1700 O O . VAL A 1 218 ? -2.982 2.151 -12.357 1.00 95.62 218 VAL A O 1
ATOM 1703 N N . SER A 1 219 ? -4.694 3.202 -13.346 1.00 93.12 219 SER A N 1
ATOM 1704 C CA . SER A 1 219 ? -4.856 4.236 -12.307 1.00 93.12 219 SER A CA 1
ATOM 1705 C C . SER A 1 219 ? -5.599 3.754 -11.058 1.00 93.12 219 SER A C 1
ATOM 1707 O O . SER A 1 219 ? -5.423 4.302 -9.974 1.00 93.12 219 SER A O 1
ATOM 1709 N N . ASP A 1 220 ? -6.433 2.721 -11.193 1.00 91.56 220 ASP A N 1
ATOM 1710 C CA . ASP A 1 220 ? -7.364 2.307 -10.131 1.00 91.56 220 ASP A CA 1
ATOM 1711 C C . ASP A 1 220 ? -6.710 1.406 -9.071 1.00 91.56 220 ASP A C 1
ATOM 1713 O O . ASP A 1 220 ? -7.319 1.059 -8.054 1.00 91.56 220 ASP A O 1
ATOM 1717 N N . THR A 1 221 ? -5.459 0.996 -9.294 1.00 93.62 221 THR A N 1
ATOM 1718 C CA . THR A 1 221 ? -4.714 0.194 -8.323 1.00 93.62 221 THR A CA 1
ATOM 1719 C C . THR A 1 221 ? -3.984 1.105 -7.354 1.00 93.62 221 THR A C 1
ATOM 1721 O O . THR A 1 221 ? -3.040 1.794 -7.718 1.00 93.62 221 THR A O 1
ATOM 1724 N N . GLN A 1 222 ? -4.398 1.056 -6.091 1.00 93.25 222 GLN A N 1
ATOM 1725 C CA . GLN A 1 222 ? -3.753 1.807 -5.026 1.00 93.25 222 GLN A CA 1
ATOM 1726 C C . GLN A 1 222 ? -2.470 1.113 -4.555 1.00 93.25 222 GLN A C 1
ATOM 1728 O O . GLN A 1 222 ? -2.494 -0.058 -4.152 1.00 93.25 222 GLN A O 1
ATOM 1733 N N . VAL A 1 223 ? -1.367 1.861 -4.556 1.00 96.12 223 VAL A N 1
ATOM 1734 C CA . VAL A 1 223 ? -0.093 1.456 -3.959 1.00 96.12 223 VAL A CA 1
ATOM 1735 C C . VAL A 1 223 ? 0.088 2.145 -2.608 1.00 96.12 223 VAL A C 1
ATOM 1737 O O . VAL A 1 223 ? -0.052 3.359 -2.475 1.00 96.12 223 VAL A O 1
ATOM 1740 N N . PHE A 1 224 ? 0.421 1.366 -1.585 1.00 94.69 224 PHE A N 1
ATOM 1741 C CA . PHE A 1 224 ? 0.597 1.846 -0.221 1.00 94.69 224 PHE A CA 1
ATOM 1742 C C . PHE A 1 224 ? 2.081 1.894 0.147 1.00 94.69 224 PHE A C 1
ATOM 1744 O O . PHE A 1 224 ? 2.807 0.906 0.009 1.00 94.69 224 PHE A O 1
ATOM 1751 N N . SER A 1 225 ? 2.515 3.039 0.674 1.00 95.06 225 SER A N 1
ATOM 1752 C CA . SER A 1 225 ? 3.826 3.224 1.313 1.00 95.06 225 SER A CA 1
ATOM 1753 C C . SER A 1 225 ? 3.811 2.889 2.806 1.00 95.06 225 SER A C 1
ATOM 1755 O O . SER A 1 225 ? 4.861 2.848 3.443 1.00 95.06 225 SER A O 1
ATOM 1757 N N . THR A 1 226 ? 2.633 2.639 3.379 1.00 89.19 226 THR A N 1
ATOM 1758 C CA . THR A 1 226 ? 2.451 2.288 4.786 1.00 89.19 226 THR A CA 1
ATOM 1759 C C . THR A 1 226 ? 1.659 0.993 4.921 1.00 89.19 226 THR A C 1
ATOM 1761 O O . THR A 1 226 ? 0.842 0.638 4.072 1.00 89.19 226 THR A O 1
ATOM 1764 N N . MET A 1 227 ? 1.907 0.258 5.999 1.00 84.69 227 MET A N 1
ATOM 1765 C CA . MET A 1 227 ? 1.143 -0.928 6.365 1.00 84.69 227 MET A CA 1
ATOM 1766 C C . MET A 1 227 ? 1.014 -0.968 7.882 1.00 84.69 227 MET A C 1
ATOM 1768 O O . MET A 1 227 ? 1.991 -0.753 8.591 1.00 84.69 227 MET A O 1
ATOM 1772 N N . ASN A 1 228 ? -0.193 -1.243 8.385 1.00 77.50 228 ASN A N 1
ATOM 1773 C CA . ASN A 1 228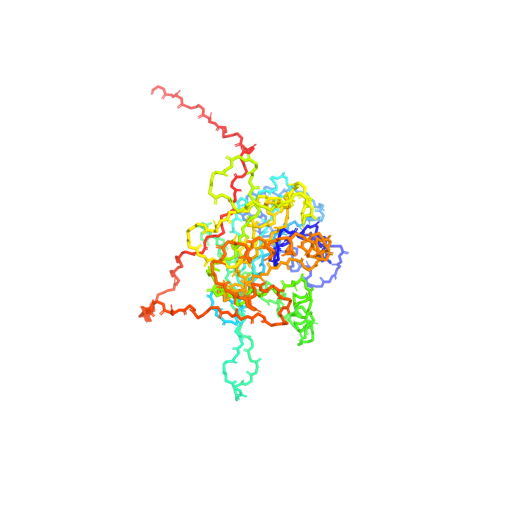 ? -0.485 -1.203 9.820 1.00 77.50 228 ASN A CA 1
ATOM 1774 C C . ASN A 1 228 ? -0.093 0.136 10.474 1.00 77.50 228 ASN A C 1
ATOM 1776 O O . ASN A 1 228 ? 0.462 0.121 11.555 1.00 77.50 228 ASN A O 1
ATOM 1780 N N . GLY A 1 229 ? -0.291 1.276 9.802 1.00 76.12 229 GLY A N 1
ATOM 1781 C CA . GLY A 1 229 ? 0.100 2.593 10.332 1.00 76.12 229 GLY A CA 1
ATOM 1782 C C . GLY A 1 229 ? 1.605 2.892 10.305 1.00 76.12 229 GLY A C 1
ATOM 1783 O O . GLY A 1 229 ? 1.995 4.041 10.486 1.00 76.12 229 GLY A O 1
ATOM 1784 N N . LYS A 1 230 ? 2.457 1.906 10.003 1.00 80.12 230 LYS A N 1
ATOM 1785 C CA . LYS A 1 230 ? 3.911 2.081 9.914 1.00 80.12 230 LYS A CA 1
ATOM 1786 C C . LYS A 1 230 ? 4.375 2.301 8.473 1.00 80.12 230 LYS A C 1
ATOM 1788 O O . LYS A 1 230 ? 3.886 1.613 7.570 1.00 80.12 230 LYS A O 1
ATOM 1793 N N . PRO A 1 231 ? 5.348 3.196 8.234 1.00 88.75 231 PRO A N 1
ATOM 1794 C CA . PRO A 1 231 ? 5.964 3.337 6.921 1.00 88.75 231 PRO A CA 1
ATOM 1795 C C . PRO A 1 231 ? 6.738 2.072 6.558 1.00 88.75 231 PRO A C 1
ATOM 1797 O O . PRO A 1 231 ? 7.515 1.550 7.359 1.00 88.75 231 PRO A O 1
ATOM 1800 N N . LEU A 1 232 ? 6.525 1.565 5.347 1.00 93.94 232 LEU A N 1
ATOM 1801 C CA . LEU A 1 232 ? 7.330 0.488 4.784 1.00 93.94 232 LEU A CA 1
ATOM 1802 C C . LEU A 1 232 ? 8.744 1.000 4.485 1.00 93.94 232 LEU A C 1
ATOM 1804 O O . LEU A 1 232 ? 8.971 2.195 4.299 1.00 93.94 232 LEU A O 1
ATOM 1808 N N . ALA A 1 233 ? 9.713 0.087 4.435 1.00 96.00 233 ALA A N 1
ATOM 1809 C CA . ALA A 1 233 ? 11.058 0.410 3.975 1.00 96.00 233 ALA A CA 1
ATOM 1810 C C . ALA A 1 233 ? 11.001 1.037 2.571 1.00 96.00 233 ALA A C 1
ATOM 1812 O O . ALA A 1 233 ? 10.180 0.631 1.754 1.00 96.00 233 ALA A O 1
ATOM 1813 N N . PHE A 1 234 ? 11.902 1.973 2.254 1.00 96.19 234 PHE A N 1
ATOM 1814 C CA . PHE A 1 234 ? 11.837 2.760 1.009 1.00 96.19 234 PHE A CA 1
ATOM 1815 C C . PHE A 1 234 ? 11.829 1.921 -0.286 1.00 96.19 234 PHE A C 1
ATOM 1817 O O . PHE A 1 234 ? 11.369 2.389 -1.322 1.00 96.19 234 PHE A O 1
ATOM 1824 N N . PHE A 1 235 ? 12.339 0.685 -0.238 1.00 96.94 235 PHE A N 1
ATOM 1825 C CA . PHE A 1 235 ? 12.365 -0.272 -1.350 1.00 96.94 235 PHE A CA 1
ATOM 1826 C C . PHE A 1 235 ? 11.176 -1.253 -1.343 1.00 96.94 235 PHE A C 1
ATOM 1828 O O . PHE A 1 235 ? 11.167 -2.212 -2.114 1.00 96.94 235 PHE A O 1
ATOM 1835 N N . GLN A 1 236 ? 10.199 -1.062 -0.453 1.00 97.56 236 GLN A N 1
ATOM 1836 C CA . GLN A 1 236 ? 8.983 -1.861 -0.343 1.00 97.56 236 GLN A CA 1
ATOM 1837 C C . GLN A 1 236 ? 7.730 -1.029 -0.597 1.00 97.56 236 GLN A C 1
ATOM 1839 O O . GLN A 1 236 ? 7.674 0.166 -0.326 1.00 97.56 236 GLN A O 1
ATOM 1844 N N . ALA A 1 237 ? 6.720 -1.704 -1.126 1.00 97.62 237 ALA A N 1
ATOM 1845 C CA . ALA A 1 237 ? 5.396 -1.162 -1.365 1.00 97.62 237 ALA A CA 1
ATOM 1846 C C . ALA A 1 237 ? 4.373 -2.268 -1.118 1.00 97.62 237 ALA A C 1
ATOM 1848 O O . ALA A 1 237 ? 4.683 -3.450 -1.280 1.00 97.62 237 ALA A O 1
ATOM 1849 N N . ALA A 1 238 ? 3.157 -1.905 -0.730 1.00 96.19 238 ALA A N 1
ATOM 1850 C CA . ALA A 1 238 ? 2.063 -2.854 -0.604 1.00 96.19 238 ALA A CA 1
ATOM 1851 C C . ALA A 1 238 ? 0.963 -2.555 -1.617 1.00 96.19 238 ALA A C 1
ATOM 1853 O O . ALA A 1 238 ? 0.686 -1.402 -1.930 1.00 96.19 238 ALA A O 1
ATOM 1854 N N . VAL A 1 239 ? 0.325 -3.607 -2.113 1.00 95.69 239 VAL A N 1
ATOM 1855 C CA . VAL A 1 239 ? -0.811 -3.540 -3.037 1.00 95.69 239 VAL A CA 1
ATOM 1856 C C . VAL A 1 239 ? -1.868 -4.547 -2.608 1.00 95.69 239 VAL A C 1
ATOM 1858 O O . VAL A 1 239 ? -1.561 -5.545 -1.949 1.00 95.69 239 VAL A O 1
ATOM 1861 N N . ILE A 1 240 ? -3.126 -4.313 -2.978 1.00 92.00 240 ILE A N 1
ATOM 1862 C CA . ILE A 1 240 ? -4.194 -5.286 -2.725 1.00 92.00 240 ILE A CA 1
ATOM 1863 C C . ILE A 1 240 ? -3.919 -6.536 -3.568 1.00 92.00 240 ILE A C 1
ATOM 1865 O O . ILE A 1 240 ? -3.789 -6.461 -4.789 1.00 92.00 240 ILE A O 1
ATOM 1869 N N . ARG A 1 241 ? -3.851 -7.706 -2.925 1.00 94.06 241 ARG A N 1
ATOM 1870 C CA . ARG A 1 241 ? -3.452 -8.970 -3.561 1.00 94.06 241 ARG A CA 1
ATOM 1871 C C . ARG A 1 241 ? -4.373 -9.365 -4.713 1.00 94.06 241 ARG A C 1
ATOM 1873 O O . ARG A 1 241 ? -3.892 -9.889 -5.713 1.00 94.06 241 ARG A O 1
ATOM 1880 N N . SER A 1 242 ? -5.681 -9.140 -4.586 1.00 91.19 242 SER A N 1
ATOM 1881 C CA . SER A 1 242 ? -6.635 -9.422 -5.665 1.00 91.19 242 SER A CA 1
ATOM 1882 C C . SER A 1 242 ? -6.382 -8.546 -6.891 1.00 91.19 242 SER A C 1
ATOM 1884 O O . SER A 1 242 ? -6.366 -9.074 -7.995 1.00 91.19 242 SER A O 1
ATOM 1886 N N . HIS A 1 243 ? -6.118 -7.249 -6.704 1.00 94.44 243 HIS A N 1
ATOM 1887 C CA . HIS A 1 243 ? -5.792 -6.337 -7.805 1.00 94.44 243 HIS A CA 1
ATOM 1888 C C . HIS A 1 243 ? -4.457 -6.727 -8.443 1.00 94.44 243 HIS A C 1
ATOM 1890 O O . HIS A 1 243 ? -4.381 -6.878 -9.657 1.00 94.44 243 HIS A O 1
ATOM 1896 N N . TRP A 1 244 ? -3.438 -7.006 -7.621 1.00 95.88 244 TRP A N 1
ATOM 1897 C CA . TRP A 1 244 ? -2.132 -7.452 -8.104 1.00 95.88 244 TRP A CA 1
ATOM 1898 C C . TRP A 1 244 ? -2.222 -8.717 -8.962 1.00 95.88 244 TRP A C 1
ATOM 1900 O O . TRP A 1 244 ? -1.623 -8.785 -10.025 1.00 95.88 244 TRP A O 1
ATOM 1910 N N . ARG A 1 245 ? -3.021 -9.709 -8.554 1.00 95.94 245 ARG A N 1
ATOM 1911 C CA . ARG A 1 245 ? -3.223 -10.938 -9.342 1.00 95.94 245 ARG A CA 1
ATOM 1912 C C . ARG A 1 245 ? -3.843 -10.685 -10.713 1.00 95.94 245 ARG A C 1
ATOM 1914 O O . ARG A 1 245 ? -3.519 -11.410 -11.641 1.00 95.94 245 ARG A O 1
ATOM 1921 N N . LEU A 1 246 ? -4.732 -9.701 -10.830 1.00 96.12 246 LEU A N 1
ATOM 1922 C CA . LEU A 1 246 ? -5.371 -9.364 -12.105 1.00 96.12 246 LEU A CA 1
ATOM 1923 C C . LEU A 1 246 ? -4.404 -8.669 -13.070 1.00 96.12 246 LEU A C 1
ATOM 1925 O O . LEU A 1 246 ? -4.556 -8.811 -14.278 1.00 96.12 246 LEU A O 1
ATOM 1929 N N . LEU A 1 247 ? -3.425 -7.929 -12.542 1.00 96.19 247 LEU A N 1
ATOM 1930 C CA . LEU A 1 247 ? -2.481 -7.143 -13.341 1.00 96.19 247 LEU A CA 1
ATOM 1931 C C . LEU A 1 247 ? -1.096 -7.789 -13.492 1.00 96.19 247 LEU A C 1
ATOM 1933 O O . LEU A 1 247 ? -0.306 -7.300 -14.292 1.00 96.19 247 LEU A O 1
ATOM 1937 N N . ALA A 1 248 ? -0.800 -8.868 -12.758 1.00 95.44 248 ALA A N 1
ATOM 1938 C CA . ALA A 1 248 ? 0.528 -9.482 -12.684 1.00 95.44 248 ALA A CA 1
ATOM 1939 C C . ALA A 1 248 ? 1.105 -9.842 -14.060 1.00 95.44 248 ALA A C 1
ATOM 1941 O O . ALA A 1 248 ? 2.219 -9.434 -14.365 1.00 95.44 248 ALA A O 1
ATOM 1942 N N . ASP A 1 249 ? 0.339 -10.519 -14.920 1.00 96.19 249 ASP A N 1
ATOM 1943 C CA . ASP A 1 249 ? 0.829 -10.940 -16.241 1.00 96.19 249 ASP A CA 1
ATOM 1944 C C . ASP A 1 249 ? 1.162 -9.739 -17.142 1.00 96.19 249 ASP A C 1
ATOM 1946 O O . ASP A 1 249 ? 2.181 -9.713 -17.837 1.00 96.19 249 ASP A O 1
ATOM 1950 N N . TRP A 1 250 ? 0.310 -8.710 -17.109 1.00 95.25 250 TRP A N 1
ATOM 1951 C CA . TRP A 1 250 ? 0.517 -7.478 -17.869 1.00 95.25 250 TRP A CA 1
ATOM 1952 C C . TRP A 1 250 ? 1.717 -6.690 -17.340 1.00 95.25 250 TRP A C 1
ATOM 1954 O O . TRP A 1 250 ? 2.547 -6.206 -18.114 1.00 95.25 250 TRP A O 1
ATOM 1964 N N . PHE A 1 251 ? 1.830 -6.605 -16.015 1.00 96.88 251 PHE A N 1
ATOM 1965 C CA . PHE A 1 251 ? 2.957 -5.996 -15.330 1.00 96.88 251 PHE A CA 1
ATOM 1966 C C . PHE A 1 251 ? 4.267 -6.705 -15.678 1.00 96.88 251 PHE A C 1
ATOM 1968 O O . PHE A 1 251 ? 5.227 -6.035 -16.041 1.00 96.88 251 PHE A O 1
ATOM 1975 N N . ASP A 1 252 ? 4.307 -8.037 -15.633 1.00 96.94 252 ASP A N 1
ATOM 1976 C CA . ASP A 1 252 ? 5.505 -8.827 -15.921 1.00 96.94 252 ASP A CA 1
ATOM 1977 C C . ASP A 1 252 ? 5.978 -8.627 -17.366 1.00 96.94 252 ASP A C 1
ATOM 1979 O O . ASP A 1 252 ? 7.175 -8.459 -17.612 1.00 96.94 252 ASP A O 1
ATOM 1983 N N . HIS A 1 253 ? 5.053 -8.571 -18.327 1.00 96.00 253 HIS A N 1
ATOM 1984 C CA . HIS A 1 253 ? 5.385 -8.279 -19.721 1.00 96.00 253 HIS A CA 1
ATOM 1985 C C . HIS A 1 253 ? 5.969 -6.865 -19.895 1.00 96.00 253 HIS A C 1
ATOM 1987 O O . HIS A 1 253 ? 7.001 -6.688 -20.553 1.00 96.00 253 HIS A O 1
ATOM 1993 N N . ALA A 1 254 ? 5.362 -5.860 -19.260 1.00 96.69 254 ALA A N 1
ATOM 1994 C CA . ALA A 1 254 ? 5.892 -4.501 -19.265 1.00 96.69 254 ALA A CA 1
ATOM 1995 C C . ALA A 1 254 ? 7.254 -4.412 -18.556 1.00 96.69 254 ALA A C 1
ATOM 1997 O O . ALA A 1 254 ? 8.166 -3.746 -19.045 1.00 96.69 254 ALA A O 1
ATOM 1998 N N . TRP A 1 255 ? 7.432 -5.124 -17.440 1.00 97.19 255 TRP A N 1
ATOM 1999 C CA . TRP A 1 255 ? 8.672 -5.158 -16.664 1.00 97.19 255 TRP A CA 1
ATOM 2000 C C . TRP A 1 255 ? 9.830 -5.805 -17.434 1.00 97.19 255 TRP A C 1
ATOM 2002 O O . TRP A 1 255 ? 10.980 -5.373 -17.327 1.00 97.19 255 TRP A O 1
ATOM 2012 N N . GLN A 1 256 ? 9.550 -6.808 -18.271 1.00 96.50 256 GLN A N 1
ATOM 2013 C CA . GLN A 1 256 ? 10.542 -7.370 -19.193 1.00 96.50 256 GLN A CA 1
ATOM 2014 C C . GLN A 1 256 ? 11.013 -6.326 -20.212 1.00 96.50 256 GLN A C 1
ATOM 2016 O O . GLN A 1 256 ? 12.218 -6.174 -20.423 1.00 96.50 256 GLN A O 1
ATOM 2021 N N . CYS A 1 257 ? 10.089 -5.555 -20.792 1.00 96.62 257 CYS A N 1
ATOM 2022 C CA . CYS A 1 257 ? 10.436 -4.452 -21.689 1.00 96.62 257 CYS A CA 1
ATOM 2023 C C . CYS A 1 257 ? 11.236 -3.365 -20.948 1.00 96.62 257 CYS A C 1
ATOM 2025 O O . CYS A 1 257 ? 12.281 -2.935 -21.436 1.00 96.62 257 CYS A O 1
ATOM 2027 N N . GLN A 1 258 ? 10.819 -2.996 -19.732 1.00 95.69 258 GLN A N 1
ATOM 2028 C CA . GLN A 1 258 ? 11.539 -2.062 -18.859 1.00 95.69 258 GLN A CA 1
ATOM 2029 C C . GLN A 1 258 ? 12.982 -2.521 -18.636 1.00 95.69 258 GLN A C 1
ATOM 2031 O O . GLN A 1 258 ? 13.914 -1.728 -18.746 1.00 95.69 258 GLN A O 1
ATOM 2036 N N . THR A 1 259 ? 13.171 -3.812 -18.363 1.00 94.50 259 THR A N 1
ATOM 2037 C CA . THR A 1 259 ? 14.483 -4.417 -18.125 1.00 94.50 259 THR A CA 1
ATOM 2038 C C . THR A 1 259 ? 15.389 -4.280 -19.351 1.00 94.50 259 THR A C 1
ATOM 2040 O O . THR A 1 259 ? 16.555 -3.913 -19.211 1.00 94.50 259 THR A O 1
ATOM 2043 N N . LEU A 1 260 ? 14.856 -4.521 -20.555 1.00 94.19 260 LEU A N 1
ATOM 2044 C CA . LEU A 1 260 ? 15.590 -4.333 -21.810 1.00 94.19 260 LEU A CA 1
ATOM 2045 C C . LEU A 1 260 ? 15.965 -2.863 -22.037 1.00 94.19 260 LEU A C 1
ATOM 2047 O O . LEU A 1 260 ? 17.087 -2.577 -22.451 1.00 94.19 260 LEU A O 1
ATOM 2051 N N . ALA A 1 261 ? 15.050 -1.934 -21.749 1.00 93.75 261 ALA A N 1
ATOM 2052 C CA . ALA A 1 261 ? 15.317 -0.502 -21.863 1.00 93.75 261 ALA A CA 1
ATOM 2053 C C . ALA A 1 261 ? 16.395 -0.057 -20.866 1.00 93.75 261 ALA A C 1
ATOM 2055 O O . ALA A 1 261 ? 17.343 0.626 -21.237 1.00 93.75 261 ALA A O 1
ATOM 2056 N N . TYR A 1 262 ? 16.316 -0.521 -19.620 1.00 92.94 262 TYR A N 1
ATOM 2057 C CA . TYR A 1 262 ? 17.294 -0.218 -18.577 1.00 92.94 262 TYR A CA 1
ATOM 2058 C C . TYR A 1 262 ? 18.705 -0.705 -18.935 1.00 92.94 262 TYR A C 1
ATOM 2060 O O . TYR A 1 262 ? 19.691 -0.013 -18.683 1.00 92.94 262 TYR A O 1
ATOM 2068 N N . GLN A 1 263 ? 18.811 -1.881 -19.560 1.00 91.75 263 GLN A N 1
ATOM 2069 C CA . GLN A 1 263 ? 20.081 -2.404 -20.076 1.00 91.75 263 GLN A CA 1
ATOM 2070 C C . GLN A 1 263 ? 20.637 -1.581 -21.244 1.00 91.75 263 GLN A C 1
ATOM 2072 O O . GLN A 1 263 ? 21.847 -1.544 -21.423 1.00 91.75 263 GLN A O 1
ATOM 2077 N N . GLN A 1 264 ? 19.776 -0.952 -22.049 1.00 91.44 264 GLN A N 1
ATOM 2078 C CA . GLN A 1 264 ? 20.194 -0.097 -23.162 1.00 91.44 264 GLN A CA 1
ATOM 2079 C C . GLN A 1 264 ? 20.638 1.297 -22.691 1.00 91.44 264 GLN A C 1
ATOM 2081 O O . GLN A 1 264 ? 21.515 1.887 -23.310 1.00 91.44 264 GLN A O 1
ATOM 2086 N N . ASP A 1 265 ? 20.026 1.818 -21.625 1.00 86.94 265 ASP A N 1
ATOM 2087 C CA . ASP A 1 265 ? 20.301 3.151 -21.064 1.00 86.94 265 ASP A CA 1
ATOM 2088 C C . ASP A 1 265 ? 21.567 3.214 -20.204 1.00 86.94 265 ASP A C 1
ATOM 2090 O O . ASP A 1 265 ? 22.182 4.266 -20.036 1.00 86.94 265 ASP A O 1
ATOM 2094 N N . SER A 1 266 ? 21.951 2.091 -19.602 1.00 72.44 266 SER A N 1
ATOM 2095 C CA . SER A 1 266 ? 23.153 2.033 -18.784 1.00 72.44 266 SER A CA 1
ATOM 2096 C C . SER A 1 266 ? 24.358 1.691 -19.661 1.00 72.44 266 SER A C 1
ATOM 2098 O O . SER A 1 266 ? 24.484 0.571 -20.137 1.00 72.44 266 SER A O 1
ATOM 2100 N N . ASP A 1 267 ? 25.315 2.620 -19.780 1.00 68.44 267 ASP A N 1
ATOM 2101 C CA . ASP A 1 267 ? 26.657 2.381 -20.362 1.00 68.44 267 ASP A CA 1
ATOM 2102 C C . ASP A 1 267 ? 27.451 1.266 -19.639 1.00 68.44 267 ASP A C 1
ATOM 2104 O O . ASP A 1 267 ? 28.588 0.936 -19.983 1.00 68.44 267 ASP A O 1
ATOM 2108 N N . PHE A 1 268 ? 26.869 0.670 -18.601 1.00 59.44 268 PHE A N 1
ATOM 2109 C CA . PHE A 1 268 ? 27.457 -0.391 -17.817 1.00 59.44 268 PHE A CA 1
ATOM 2110 C C . PHE A 1 268 ? 26.998 -1.759 -18.336 1.00 59.44 268 PHE A C 1
ATOM 2112 O O . PHE A 1 268 ? 25.809 -2.037 -18.468 1.00 59.44 268 PHE A O 1
ATOM 2119 N N . SER A 1 269 ? 27.961 -2.664 -18.529 1.00 61.44 269 SER A N 1
ATOM 2120 C CA . SER A 1 269 ? 27.750 -4.097 -18.785 1.00 61.44 269 SER A CA 1
ATOM 2121 C C . SER A 1 269 ? 27.137 -4.784 -17.554 1.00 61.44 269 SER A C 1
ATOM 2123 O O . SER A 1 269 ? 27.796 -5.511 -16.805 1.00 61.44 269 SER A O 1
ATOM 2125 N N . LEU A 1 270 ? 25.875 -4.481 -17.252 1.00 63.91 270 LEU A N 1
ATOM 2126 C CA . LEU A 1 270 ? 25.255 -4.883 -15.999 1.00 63.91 270 LEU A CA 1
ATOM 2127 C C . LEU A 1 270 ? 24.572 -6.232 -16.163 1.00 63.91 270 LEU A C 1
ATOM 2129 O O . LEU A 1 270 ? 23.434 -6.353 -16.606 1.00 63.91 270 LEU A O 1
ATOM 2133 N N . ARG A 1 271 ? 25.257 -7.258 -15.650 1.00 73.50 271 ARG A N 1
ATOM 2134 C CA . ARG A 1 271 ? 24.684 -8.578 -15.329 1.00 73.50 271 ARG A CA 1
ATOM 2135 C C . ARG A 1 271 ? 23.515 -8.509 -14.331 1.00 73.50 271 ARG A C 1
ATOM 2137 O O . ARG A 1 271 ? 22.898 -9.530 -14.036 1.00 73.50 271 ARG A O 1
ATOM 2144 N N . HIS A 1 272 ? 23.227 -7.331 -13.779 1.00 82.50 272 HIS A N 1
ATOM 2145 C CA . HIS A 1 272 ? 22.257 -7.119 -12.718 1.00 82.50 272 HIS A CA 1
ATOM 2146 C C . HIS A 1 272 ? 21.262 -6.032 -13.113 1.00 82.50 272 HIS A C 1
ATOM 2148 O O . HIS A 1 272 ? 21.612 -4.859 -13.203 1.00 82.50 272 HIS A O 1
ATOM 2154 N N . THR A 1 273 ? 20.015 -6.439 -13.323 1.00 90.00 273 THR A N 1
ATOM 2155 C CA . THR A 1 273 ? 18.890 -5.551 -13.610 1.00 90.00 273 THR A CA 1
ATOM 2156 C C . THR A 1 273 ? 17.979 -5.418 -12.391 1.00 90.00 273 THR A C 1
ATOM 2158 O O . THR A 1 273 ? 17.983 -6.319 -11.539 1.00 90.00 273 THR A O 1
ATOM 2161 N N . PRO A 1 274 ? 17.194 -4.328 -12.304 1.00 94.19 274 PRO A N 1
ATOM 2162 C CA . PRO A 1 274 ? 16.155 -4.179 -11.298 1.00 94.19 274 PRO A CA 1
ATOM 2163 C C . PRO A 1 274 ? 15.225 -5.386 -11.257 1.00 94.19 274 PRO A C 1
ATOM 2165 O O . PRO A 1 274 ? 14.756 -5.877 -12.286 1.00 94.19 274 PRO A O 1
ATOM 2168 N N . LYS A 1 275 ? 14.955 -5.876 -10.048 1.00 95.38 275 LYS A N 1
ATOM 2169 C CA . LYS A 1 275 ? 14.026 -6.986 -9.824 1.00 95.38 275 LYS A CA 1
ATOM 2170 C C . LYS A 1 275 ? 12.964 -6.576 -8.832 1.00 95.38 275 LYS A C 1
ATOM 2172 O O . LYS A 1 275 ? 13.292 -6.164 -7.722 1.00 95.38 275 LYS A O 1
ATOM 2177 N N . ILE A 1 276 ? 11.709 -6.760 -9.214 1.00 96.62 276 ILE A N 1
ATOM 2178 C CA . ILE A 1 276 ? 10.584 -6.701 -8.289 1.00 96.62 276 ILE A CA 1
ATOM 2179 C C . ILE A 1 276 ? 10.212 -8.131 -7.928 1.00 96.62 276 ILE A C 1
ATOM 2181 O O . ILE A 1 276 ? 10.124 -9.002 -8.791 1.00 96.62 276 ILE A O 1
ATOM 2185 N N . CYS A 1 277 ? 10.052 -8.396 -6.637 1.00 95.31 277 CYS A N 1
ATOM 2186 C CA . CYS A 1 277 ? 9.598 -9.692 -6.160 1.00 95.31 277 CYS A CA 1
ATOM 2187 C C . CYS A 1 277 ? 8.565 -9.551 -5.049 1.00 95.31 277 CYS A C 1
ATOM 2189 O O . CYS A 1 277 ? 8.630 -8.615 -4.246 1.00 95.31 277 CYS A O 1
ATOM 2191 N N . ASP A 1 278 ? 7.653 -10.524 -4.991 1.00 94.12 278 ASP A N 1
ATOM 2192 C CA . ASP A 1 278 ? 6.787 -10.724 -3.834 1.00 94.12 278 ASP A CA 1
ATOM 2193 C C . ASP A 1 278 ? 7.663 -11.056 -2.626 1.00 94.12 278 ASP A C 1
ATOM 2195 O O . ASP A 1 278 ? 8.480 -11.988 -2.625 1.00 94.12 278 ASP A O 1
ATOM 2199 N N . HIS A 1 279 ? 7.534 -10.232 -1.604 1.00 90.19 279 HIS A N 1
ATOM 2200 C CA . HIS A 1 279 ? 8.327 -10.304 -0.408 1.00 90.19 279 HIS A CA 1
ATOM 2201 C C . HIS A 1 279 ? 7.415 -10.672 0.757 1.00 90.19 279 HIS A C 1
ATOM 2203 O O . HIS A 1 279 ? 6.550 -9.913 1.176 1.00 90.19 279 HIS A O 1
ATOM 2209 N N . LYS A 1 280 ? 7.643 -11.861 1.323 1.00 85.69 280 LYS A N 1
ATOM 2210 C CA . LYS A 1 280 ? 6.727 -12.498 2.288 1.00 85.69 280 LYS A CA 1
ATOM 2211 C C . LYS A 1 280 ? 6.462 -11.684 3.562 1.00 85.69 280 LYS A C 1
ATOM 2213 O O . LYS A 1 280 ? 5.491 -11.964 4.262 1.00 85.69 280 LYS A O 1
ATOM 2218 N N . THR A 1 281 ? 7.343 -10.748 3.916 1.00 90.31 281 THR A N 1
ATOM 2219 C CA . THR A 1 281 ? 7.284 -10.014 5.188 1.00 90.31 281 THR A CA 1
ATOM 2220 C C . THR A 1 281 ? 7.561 -8.525 5.021 1.00 90.31 281 THR A C 1
ATOM 2222 O O . THR A 1 281 ? 8.654 -8.124 4.619 1.00 90.31 281 THR A O 1
ATOM 2225 N N . ALA A 1 282 ? 6.589 -7.694 5.403 1.00 91.81 282 ALA A N 1
ATOM 2226 C CA . ALA A 1 282 ? 6.773 -6.250 5.497 1.00 91.81 282 ALA A CA 1
ATOM 2227 C C . ALA A 1 282 ? 7.968 -5.908 6.400 1.00 91.81 282 ALA A C 1
ATOM 2229 O O . ALA A 1 282 ? 8.130 -6.462 7.490 1.00 91.81 282 ALA A O 1
ATOM 2230 N N . ARG A 1 283 ? 8.810 -4.997 5.921 1.00 94.25 283 ARG A N 1
ATOM 2231 C CA . ARG A 1 283 ? 9.874 -4.336 6.668 1.00 94.25 283 ARG A CA 1
ATOM 2232 C C . ARG A 1 283 ? 9.459 -2.887 6.811 1.00 94.25 283 ARG A C 1
ATOM 2234 O O . ARG A 1 283 ? 9.052 -2.267 5.833 1.00 94.25 283 ARG A O 1
ATOM 2241 N N . PHE A 1 284 ? 9.571 -2.364 8.017 1.00 91.69 284 PHE A N 1
ATOM 2242 C CA . PHE A 1 284 ? 9.196 -0.991 8.303 1.00 91.69 284 PHE A CA 1
ATOM 2243 C C . PHE A 1 284 ? 10.441 -0.116 8.320 1.00 91.69 284 PHE A C 1
ATOM 2245 O O . PHE A 1 284 ? 11.516 -0.575 8.716 1.00 91.69 284 PHE A O 1
ATOM 2252 N N . ALA A 1 285 ? 10.306 1.115 7.837 1.00 91.88 285 ALA A N 1
ATOM 2253 C CA . ALA A 1 285 ? 11.350 2.109 7.995 1.00 91.88 285 ALA A CA 1
ATOM 2254 C C . ALA A 1 285 ? 11.526 2.402 9.490 1.00 91.88 285 ALA A C 1
ATOM 2256 O O . ALA A 1 285 ? 10.549 2.448 10.242 1.00 91.88 285 ALA A O 1
ATOM 2257 N N . VAL A 1 286 ? 12.775 2.587 9.915 1.00 88.12 286 VAL A N 1
ATOM 2258 C CA . VAL A 1 286 ? 13.048 3.165 11.228 1.00 88.12 286 VAL A CA 1
ATOM 2259 C C . VAL A 1 286 ? 12.659 4.628 11.104 1.00 88.12 286 VAL A C 1
ATOM 2261 O O . VAL A 1 286 ? 13.328 5.394 10.416 1.00 88.12 286 VAL A O 1
ATOM 2264 N N . VAL A 1 287 ? 11.522 4.986 11.688 1.00 79.56 287 VAL A N 1
ATOM 2265 C CA . VAL A 1 287 ? 11.238 6.387 11.965 1.00 79.56 287 VAL A CA 1
ATOM 2266 C C . VAL A 1 287 ? 12.182 6.713 13.107 1.00 79.56 287 VAL A C 1
ATOM 2268 O O . VAL A 1 287 ? 12.006 6.173 14.198 1.00 79.56 287 VAL A O 1
ATOM 2271 N N . GLU A 1 288 ? 13.250 7.460 12.825 1.00 78.44 288 GLU A N 1
ATOM 2272 C CA . GLU A 1 288 ? 14.036 8.066 13.895 1.00 78.44 288 GLU A CA 1
ATOM 2273 C C . GLU A 1 288 ? 13.032 8.854 14.722 1.00 78.44 288 GLU A C 1
ATOM 2275 O O . GLU A 1 288 ? 12.411 9.779 14.193 1.00 78.44 288 GLU A O 1
ATOM 2280 N N . ASP A 1 289 ? 12.772 8.390 15.949 1.00 58.78 289 ASP A N 1
ATOM 2281 C CA . ASP A 1 289 ? 11.899 9.097 16.875 1.00 58.78 289 ASP A CA 1
ATOM 2282 C C . ASP A 1 289 ? 12.488 10.501 16.960 1.00 58.78 289 ASP A C 1
ATOM 2284 O O . ASP A 1 289 ? 13.642 10.629 17.385 1.00 58.78 289 ASP A O 1
ATOM 2288 N N . PRO A 1 290 ? 11.792 11.530 16.451 1.00 53.72 290 PRO A N 1
ATOM 2289 C CA . PRO A 1 290 ? 12.376 12.848 16.310 1.00 53.72 290 PRO A CA 1
ATOM 2290 C C . PRO A 1 290 ? 12.429 13.453 17.701 1.00 53.72 290 PRO A C 1
ATOM 2292 O O . PRO A 1 290 ? 11.507 14.185 18.025 1.00 53.72 290 PRO A O 1
ATOM 2295 N N . GLU A 1 291 ? 13.417 13.048 18.516 1.00 45.97 291 GLU A N 1
ATOM 2296 C CA . GLU A 1 291 ? 13.594 13.337 19.944 1.00 45.97 291 GLU A CA 1
ATOM 2297 C C . GLU A 1 291 ? 12.398 14.086 20.516 1.00 45.97 291 GLU A C 1
ATOM 2299 O O . GLU A 1 291 ? 12.434 15.287 20.787 1.00 45.97 291 GLU A O 1
ATOM 2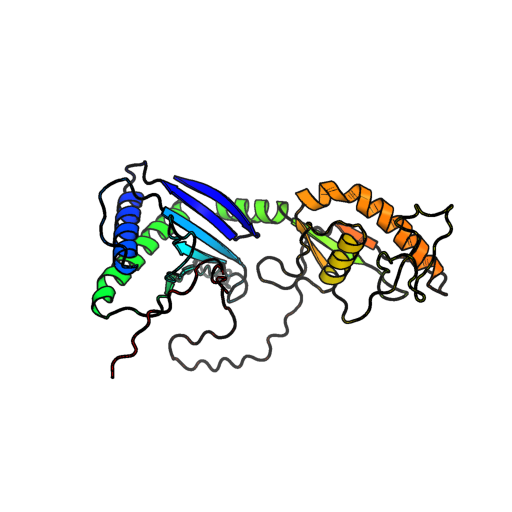304 N N . ALA A 1 292 ? 11.280 13.370 20.631 1.00 43.88 292 ALA A N 1
ATOM 2305 C CA . ALA A 1 292 ? 10.164 13.871 21.380 1.00 43.88 292 ALA A CA 1
ATOM 2306 C C . ALA A 1 292 ? 10.614 13.689 22.823 1.00 43.88 292 ALA A C 1
ATOM 2308 O O . ALA A 1 292 ? 10.340 12.670 23.456 1.00 43.88 292 ALA A O 1
ATOM 2309 N N . SER A 1 293 ? 11.332 14.686 23.344 1.00 36.94 293 SER A N 1
ATOM 2310 C CA . SER A 1 293 ? 11.206 15.058 24.741 1.00 36.94 293 SER A CA 1
ATOM 2311 C C . SER A 1 293 ? 9.728 15.380 24.956 1.00 36.94 293 SER A C 1
ATOM 2313 O O . SER A 1 293 ? 9.295 16.532 24.955 1.00 36.94 293 SER A O 1
ATOM 2315 N N . ILE A 1 294 ? 8.923 14.330 25.076 1.00 41.34 294 ILE A N 1
ATOM 2316 C CA . ILE A 1 294 ? 7.698 14.367 25.838 1.00 41.34 294 ILE A CA 1
ATOM 2317 C C . ILE A 1 294 ? 8.217 14.517 27.263 1.00 41.34 294 ILE A C 1
ATOM 2319 O O . ILE A 1 294 ? 8.416 13.542 2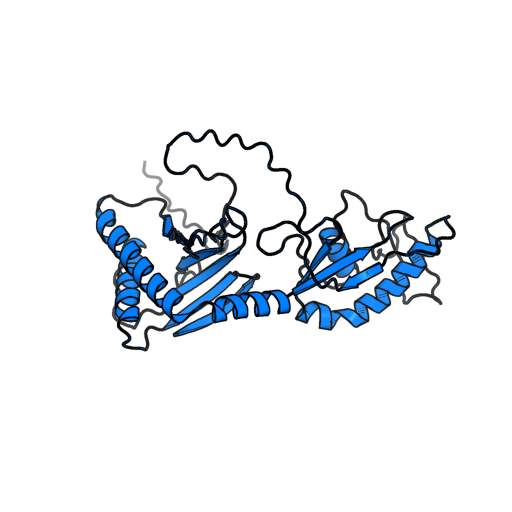7.983 1.00 41.34 294 ILE A O 1
ATOM 2323 N N . GLU A 1 295 ? 8.563 15.754 27.627 1.00 33.28 295 GLU A N 1
ATOM 2324 C CA . GLU A 1 295 ? 8.526 16.128 29.024 1.00 33.28 295 GLU A CA 1
ATOM 2325 C C . GLU A 1 295 ? 7.136 15.716 29.486 1.00 33.28 295 GLU A C 1
ATOM 2327 O O . GLU A 1 295 ? 6.120 16.152 28.939 1.00 33.28 295 GLU A O 1
ATOM 2332 N N . ASP A 1 296 ? 7.124 14.765 30.411 1.00 33.59 296 ASP A N 1
ATOM 2333 C CA . ASP A 1 296 ? 5.953 14.204 31.064 1.00 33.59 296 ASP A CA 1
ATOM 2334 C C . ASP A 1 296 ? 5.341 15.295 31.968 1.00 33.59 296 ASP A C 1
ATOM 2336 O O . ASP A 1 296 ? 5.259 15.179 33.192 1.00 33.59 296 ASP A O 1
ATOM 2340 N N . GLU A 1 297 ? 4.972 16.436 31.375 1.00 30.34 297 GLU A N 1
ATOM 2341 C CA . GLU A 1 297 ? 4.108 17.422 31.991 1.00 30.34 297 GLU A CA 1
ATOM 2342 C C . GLU A 1 297 ? 2.729 16.785 32.075 1.00 30.34 297 GLU A C 1
ATOM 2344 O O . GLU A 1 297 ? 1.963 16.704 31.114 1.00 30.34 297 GLU A O 1
ATOM 2349 N N . LYS A 1 298 ? 2.422 16.311 33.281 1.00 29.88 298 LYS A N 1
ATOM 2350 C CA . LYS A 1 298 ? 1.085 15.930 33.724 1.00 29.88 298 LYS A CA 1
ATOM 2351 C C . LYS A 1 298 ? 0.075 17.035 33.390 1.00 29.88 298 LYS A C 1
ATOM 2353 O O . LYS A 1 298 ? -0.209 17.897 34.217 1.00 29.88 298 LYS A O 1
ATOM 2358 N N . SER A 1 299 ? -0.533 16.964 32.212 1.00 26.33 299 SER A N 1
ATOM 2359 C CA . SER A 1 299 ? -1.810 17.600 31.904 1.00 26.33 299 SER A CA 1
ATOM 2360 C C . SER A 1 299 ? -2.541 16.807 30.812 1.00 26.33 299 SER A C 1
ATOM 2362 O O . SER A 1 299 ? -1.920 16.342 29.854 1.00 26.33 299 SER A O 1
ATOM 2364 N N . PRO A 1 300 ? -3.856 16.571 30.970 1.00 32.34 300 PRO A N 1
ATOM 2365 C CA . PRO A 1 300 ? -4.589 15.569 30.219 1.00 32.34 300 PRO A CA 1
ATOM 2366 C C . PRO A 1 300 ? -4.866 16.054 28.794 1.00 32.34 300 PRO A C 1
ATOM 2368 O O . PRO A 1 300 ? -5.780 16.834 28.552 1.00 32.34 300 PRO A O 1
ATOM 2371 N N . VAL A 1 301 ? -4.117 15.479 27.854 1.00 25.80 301 VAL A N 1
ATOM 2372 C CA . VAL A 1 301 ? -4.391 15.443 26.411 1.00 25.80 301 VAL A CA 1
ATOM 2373 C C . VAL A 1 301 ? -4.140 16.759 25.662 1.00 25.80 301 VAL A C 1
ATOM 2375 O O . VAL A 1 301 ? -4.989 17.643 25.577 1.00 25.80 301 VAL A O 1
ATOM 2378 N N . SER A 1 302 ? -3.008 16.804 24.957 1.00 23.20 302 SER A N 1
ATOM 2379 C CA . SER A 1 302 ? -2.819 17.637 23.767 1.00 23.20 302 SER A CA 1
ATOM 2380 C C . SER A 1 302 ? -2.408 16.729 22.602 1.00 23.20 302 SER A C 1
ATOM 2382 O O . SER A 1 302 ? -1.324 16.152 22.599 1.00 23.20 302 SER A O 1
ATOM 2384 N N . VAL A 1 303 ? -3.306 16.579 21.624 1.00 29.88 303 VAL A N 1
ATOM 2385 C CA . VAL A 1 303 ? -3.090 15.837 20.372 1.00 29.88 303 VAL A CA 1
ATOM 2386 C C . VAL A 1 303 ? -2.903 16.858 19.256 1.00 29.88 303 VAL A C 1
ATOM 2388 O O . VAL A 1 303 ? -3.807 17.657 19.000 1.00 29.88 303 VAL A O 1
ATOM 2391 N N . ARG A 1 304 ? -1.764 16.840 18.554 1.00 23.88 304 ARG A N 1
ATOM 2392 C CA . ARG A 1 304 ? -1.597 17.599 17.305 1.00 23.88 304 ARG A CA 1
ATOM 2393 C C . ARG A 1 304 ? -0.933 16.756 16.213 1.00 23.88 304 ARG A C 1
ATOM 2395 O O . ARG A 1 304 ? 0.161 16.247 16.404 1.00 23.88 304 ARG A O 1
ATOM 2402 N N . ARG A 1 305 ? -1.608 16.743 15.047 1.00 29.02 305 ARG A N 1
ATOM 2403 C CA . ARG A 1 305 ? -1.280 16.140 13.730 1.00 29.02 305 ARG A CA 1
ATOM 2404 C C . ARG A 1 305 ? -1.765 14.713 13.422 1.00 29.02 305 ARG A C 1
ATOM 2406 O O . ARG A 1 305 ? -1.114 13.995 12.678 1.00 29.02 305 ARG A O 1
ATOM 2413 N N . THR A 1 306 ? -2.985 14.379 13.837 1.00 33.84 306 THR A N 1
ATOM 2414 C CA . THR A 1 306 ? -3.772 13.249 13.300 1.00 33.84 306 THR A CA 1
ATOM 2415 C C . THR A 1 306 ? -5.224 13.650 13.093 1.00 33.84 306 THR A C 1
ATOM 2417 O O . THR A 1 306 ? -6.110 13.342 13.884 1.00 33.84 306 THR A O 1
ATOM 2420 N N . PHE A 1 307 ? -5.479 14.404 12.027 1.00 34.59 307 PHE A N 1
ATOM 2421 C CA . PHE A 1 307 ? -6.844 14.760 11.662 1.00 34.59 307 PHE A CA 1
ATOM 2422 C C . PHE A 1 307 ? -7.440 13.695 10.741 1.00 34.59 307 PHE A C 1
ATOM 2424 O O . PHE A 1 307 ? -6.921 13.427 9.660 1.00 34.59 307 PHE A O 1
ATOM 2431 N N . ILE A 1 308 ? -8.575 13.129 11.165 1.00 36.44 308 ILE A N 1
ATOM 2432 C CA . ILE A 1 308 ? -9.586 12.626 10.234 1.00 36.44 308 ILE A CA 1
ATOM 2433 C C . ILE A 1 308 ? -10.155 13.870 9.559 1.00 36.44 308 ILE A C 1
ATOM 2435 O O . ILE A 1 308 ? -10.979 14.570 10.148 1.00 36.44 308 ILE A O 1
ATOM 2439 N N . HIS A 1 309 ? -9.706 14.163 8.343 1.00 33.66 309 HIS A N 1
ATOM 2440 C CA . HIS A 1 309 ? -10.456 15.055 7.472 1.00 33.66 309 HIS A CA 1
ATOM 2441 C C . HIS A 1 309 ? -11.692 14.273 7.017 1.00 33.66 309 HIS A C 1
ATOM 2443 O O . HIS A 1 309 ? -11.613 13.362 6.196 1.00 33.66 309 HIS A O 1
ATOM 2449 N N . VAL A 1 310 ? -12.828 14.537 7.663 1.00 35.75 310 VAL A N 1
ATOM 2450 C CA . VAL A 1 310 ? -14.125 14.171 7.097 1.00 35.75 310 VAL A CA 1
ATOM 2451 C C . VAL A 1 310 ? -14.383 15.243 6.052 1.00 35.75 310 VAL A C 1
ATOM 2453 O O . VAL A 1 310 ? -14.583 16.393 6.428 1.00 35.75 310 VAL A O 1
ATOM 2456 N N . ASP A 1 311 ? -14.280 14.898 4.770 1.00 33.59 311 ASP A N 1
ATOM 2457 C CA . ASP A 1 311 ? -14.619 15.838 3.706 1.00 33.59 311 ASP A CA 1
ATOM 2458 C C . ASP A 1 311 ? -16.049 16.339 3.941 1.00 33.59 311 ASP A C 1
ATOM 2460 O O . ASP A 1 311 ? -16.994 15.543 4.020 1.00 33.59 311 ASP A O 1
ATOM 2464 N N . ASP A 1 312 ? -16.203 17.653 4.095 1.00 35.78 312 ASP A N 1
ATOM 2465 C CA . ASP A 1 312 ? -17.510 18.288 4.042 1.00 35.78 312 ASP A CA 1
ATOM 2466 C C . ASP A 1 312 ? -18.038 18.082 2.620 1.00 35.78 312 ASP A C 1
ATOM 2468 O O . ASP A 1 312 ? -17.499 18.629 1.659 1.00 35.78 312 ASP A O 1
ATOM 2472 N N . ASP A 1 313 ? -19.056 17.231 2.479 1.00 38.28 313 ASP A N 1
ATOM 2473 C CA . ASP A 1 313 ? -19.661 16.899 1.191 1.00 38.28 313 ASP A CA 1
ATOM 2474 C C . ASP A 1 313 ? -20.098 18.208 0.485 1.00 38.28 313 ASP A C 1
ATOM 2476 O O . ASP A 1 313 ? -20.986 18.908 0.994 1.00 38.28 313 ASP A O 1
ATOM 2480 N N . PRO A 1 314 ? -19.498 18.588 -0.664 1.00 43.59 314 PRO A N 1
ATOM 2481 C CA . PRO A 1 314 ? -19.708 19.898 -1.294 1.00 43.59 314 PRO A CA 1
ATOM 2482 C C . PRO A 1 314 ? -21.124 20.086 -1.865 1.00 43.59 314 PRO A C 1
ATOM 2484 O O . PRO A 1 314 ? -21.449 21.140 -2.411 1.00 43.59 314 PRO A O 1
ATOM 2487 N N . LEU A 1 315 ? -21.994 19.083 -1.732 1.00 42.94 315 LEU A N 1
ATOM 2488 C CA . LEU A 1 315 ? -23.368 19.091 -2.227 1.00 42.94 315 LEU A CA 1
ATOM 2489 C C . LEU A 1 315 ? -24.387 19.723 -1.264 1.00 42.94 315 LEU A C 1
ATOM 2491 O O . LEU A 1 315 ? -25.586 19.681 -1.540 1.00 42.94 315 LEU A O 1
ATOM 2495 N N . CYS A 1 316 ? -23.954 20.338 -0.161 1.00 38.22 316 CYS A N 1
ATOM 2496 C CA . CYS A 1 316 ? -24.844 21.079 0.733 1.00 38.22 316 CYS A CA 1
ATOM 2497 C C . CYS A 1 316 ? -24.767 22.591 0.421 1.00 38.22 316 CYS A C 1
ATOM 2499 O O . CYS A 1 316 ? -23.885 23.268 0.952 1.00 38.22 316 CYS A O 1
ATOM 2501 N N . PRO A 1 317 ? -25.655 23.168 -0.419 1.00 39.53 317 PRO A N 1
ATOM 2502 C CA . PRO A 1 317 ? -25.651 24.606 -0.656 1.00 39.53 317 PRO A CA 1
ATOM 2503 C C . PRO A 1 317 ? -25.945 25.329 0.660 1.00 39.53 317 PRO A C 1
ATOM 2505 O O . PRO A 1 317 ? -27.014 25.165 1.254 1.00 39.53 317 PRO A O 1
ATOM 2508 N N . ALA A 1 318 ? -24.977 26.118 1.125 1.00 40.81 318 ALA A N 1
ATOM 2509 C CA . ALA A 1 318 ? -25.128 26.974 2.287 1.00 40.81 318 ALA A CA 1
ATOM 2510 C C . ALA A 1 318 ? -26.314 27.923 2.058 1.00 40.81 318 ALA A C 1
ATOM 2512 O O . ALA A 1 318 ? -26.269 28.821 1.213 1.00 40.81 318 ALA A O 1
ATOM 2513 N N . GLN A 1 319 ? -27.398 27.718 2.805 1.00 40.16 319 GLN A N 1
ATOM 2514 C CA . GLN A 1 319 ? -28.500 28.668 2.866 1.00 40.16 319 GLN A CA 1
ATOM 2515 C C . GLN A 1 319 ? -28.011 29.920 3.599 1.00 40.16 319 GLN A C 1
ATOM 2517 O O . GLN A 1 319 ? -28.090 30.020 4.821 1.00 40.16 319 GLN A O 1
ATOM 2522 N N . HIS A 1 320 ? -27.493 30.893 2.849 1.00 41.19 320 HIS A N 1
ATOM 2523 C CA . HIS A 1 320 ? -27.302 32.245 3.357 1.00 41.19 320 HIS A CA 1
ATOM 2524 C C . HIS A 1 320 ? -28.673 32.883 3.601 1.00 41.19 320 HIS A C 1
ATOM 2526 O O . HIS A 1 320 ? -29.316 33.419 2.696 1.00 41.19 320 HIS A O 1
ATOM 2532 N N . ALA A 1 321 ? -29.114 32.828 4.856 1.00 46.31 321 ALA A N 1
ATOM 2533 C CA . ALA A 1 321 ? -30.203 33.647 5.349 1.00 46.31 321 ALA A CA 1
ATOM 2534 C C . ALA A 1 321 ? -29.793 35.126 5.274 1.00 46.31 321 ALA A C 1
ATOM 2536 O O . ALA A 1 321 ? -28.859 35.584 5.933 1.00 46.31 321 ALA A O 1
ATOM 2537 N N . ARG A 1 322 ? -30.516 35.874 4.439 1.00 50.97 322 ARG A N 1
ATOM 2538 C CA . ARG A 1 322 ? -30.563 37.334 4.462 1.00 50.97 322 ARG A CA 1
ATOM 2539 C C . ARG A 1 322 ? -31.129 37.794 5.807 1.00 50.97 322 ARG A C 1
ATOM 2541 O O . ARG A 1 322 ? -32.280 37.501 6.110 1.00 50.97 322 ARG A O 1
ATOM 2548 N N . SER A 1 323 ? -30.400 38.646 6.517 1.00 43.47 323 SER A N 1
ATOM 2549 C CA . SER A 1 323 ? -31.011 39.666 7.372 1.00 43.47 323 SER A CA 1
ATOM 2550 C C . SER A 1 323 ? -30.260 40.981 7.189 1.00 43.47 323 SER A C 1
ATOM 2552 O O . SER A 1 323 ? -29.239 41.232 7.821 1.00 43.47 323 SER A O 1
ATOM 2554 N N . LYS A 1 324 ? -30.767 41.826 6.288 1.00 55.38 324 LYS A N 1
ATOM 2555 C CA . LYS A 1 324 ? -30.598 43.272 6.417 1.00 55.38 324 LYS A CA 1
ATOM 2556 C C . LYS A 1 324 ? -31.832 43.775 7.153 1.00 55.38 324 LYS A C 1
ATOM 2558 O O . LYS A 1 324 ? -32.921 43.742 6.586 1.00 55.38 324 LYS A O 1
ATOM 2563 N N . SER A 1 325 ? -31.639 44.236 8.380 1.00 56.41 325 SER A N 1
ATOM 2564 C CA . SER A 1 325 ? -32.609 45.054 9.098 1.00 56.41 325 SER A CA 1
ATOM 2565 C C . SER A 1 325 ? -31.891 46.322 9.531 1.00 56.41 325 SER A C 1
ATOM 2567 O O . SER A 1 325 ? -30.933 46.230 10.287 1.00 56.41 325 SER A O 1
ATOM 2569 N N . LYS A 1 326 ? -32.363 47.421 8.931 1.00 56.25 326 LYS A N 1
ATOM 2570 C CA . LYS A 1 326 ? -32.203 48.855 9.226 1.00 56.25 326 LYS A CA 1
ATOM 2571 C C . LYS A 1 326 ? -31.000 49.288 10.056 1.00 56.25 326 LYS A C 1
ATOM 2573 O O . LYS A 1 326 ? -31.016 49.069 11.282 1.00 56.25 326 LYS A O 1
#

Radius of gyration: 25.77 Å; chains: 1; bounding box: 69×66×66 Å